Protein AF-A0A157ZYX8-F1 (afdb_monomer_lite)

Foldseek 3Di:
DDDDQDPVNVVVVVVVVCVVVVVVVVVVVVVVVVPPPPPPLPPPQDFDPVLLVVLLVVQLVVLVVPVVDPDDPVVSSVVSNVLRVVLSVLLSCLVVLCVVQDPVLVVLLVVLLVLLVVLVVVLVVVVVVCVVVVVVVVVCVVVVVPPPDPSVVVSVVVVVVNVVSNVVSNVSSVVSNVVSVPPPDDPVQSSRSLLVSLQVLCVSCVVSVNNVLLALDCPTSSQSSSCSSCVSSVNNPDRSSVSSVVLCVDPPRPNVVVVVVVVD

Secondary structure (DSSP, 8-state):
------HHHHHHHHHHHHHHHHHHHHHHHHHHHTS--SS---TT----HHHHHHHHHHHHHHHHHHS-S---HHHHHHHHHHHHHHHHHHHHHHHHHHHHS-THHHHHHHHHHHHHHHHHHHHHHHHHHHHHHHHHHHHHHHHHS---SHHHHHHHHHHHHHHHHHHHHHHHHHHHHHHHHTSPP--TTTTSHHHHHHHHHHHHHHHTT-GGG-SS-TTSHHHHHHHHHHHHHT--SS-HHHHHHHHHHSTT-HHHHHHHHHH-

Radius of gyration: 31.59 Å; chains: 1; bounding box: 69×46×91 Å

Sequence (264 aa):
MANQISMEEFNESVAKAIEEKGRERVSLALRAINLPTKGRYRDDLEFSATTKRELERRYIEVRKERSGHDLPDCVFQEDAEVFVSTLQQYAQSMDKIAAIVPDKQKRRVELLMSISKQTIRLAETLEQLDGDALGWLMAILDQSGELKNDPQKAVTYAREGRRELMTLLPRASNAAVEAANTLPPHDFQLSDPKFTVALSVERLFYDNVMLDLFVPSKSGFAYKCLTEVFALAKYDDGDPSYWIKKVREHETSLTAWIDEQRRR

Organism: NCBI:txid1777141

pLDDT: mean 74.68, std 17.13, range [33.38, 96.94]

Structure (mmCIF, N/CA/C/O backbone):
data_AF-A0A157ZYX8-F1
#
_entry.id   AF-A0A157ZYX8-F1
#
loop_
_atom_site.group_PDB
_atom_site.id
_atom_site.type_symbol
_atom_site.label_atom_id
_atom_site.label_alt_id
_atom_site.label_comp_id
_atom_site.label_asym_id
_atom_site.label_entity_id
_atom_site.label_seq_id
_atom_site.pdbx_PDB_ins_code
_atom_site.Cartn_x
_atom_site.Cartn_y
_atom_site.Cartn_z
_atom_site.occupancy
_atom_site.B_iso_or_equiv
_atom_site.auth_seq_id
_atom_site.auth_comp_id
_atom_site.auth_asym_id
_atom_site.auth_atom_id
_atom_site.pdbx_PDB_model_num
ATOM 1 N N . MET A 1 1 ? -4.512 -10.637 -65.751 1.00 42.22 1 MET A N 1
ATOM 2 C CA . MET A 1 1 ? -5.305 -9.452 -65.363 1.00 42.22 1 MET A CA 1
ATOM 3 C C . MET A 1 1 ? -5.143 -9.301 -63.864 1.00 42.22 1 MET A C 1
ATOM 5 O O . MET A 1 1 ? -5.557 -10.199 -63.146 1.00 42.22 1 MET A O 1
ATOM 9 N N . ALA A 1 2 ? -4.407 -8.288 -63.408 1.00 41.81 2 ALA A N 1
ATOM 10 C CA . ALA A 1 2 ? -4.147 -8.081 -61.986 1.00 41.81 2 ALA A CA 1
ATOM 11 C C . ALA A 1 2 ? -5.300 -7.265 -61.385 1.00 41.81 2 ALA A C 1
ATOM 13 O O . ALA A 1 2 ? -5.584 -6.176 -61.880 1.00 41.81 2 ALA A O 1
ATOM 14 N N . ASN A 1 3 ? -5.967 -7.807 -60.362 1.00 45.31 3 ASN A N 1
ATOM 15 C CA . ASN A 1 3 ? -6.990 -7.091 -59.601 1.00 45.31 3 ASN A CA 1
ATOM 16 C C . ASN A 1 3 ? -6.336 -5.892 -58.902 1.00 45.31 3 ASN A C 1
ATOM 18 O O . ASN A 1 3 ? -5.549 -6.068 -57.973 1.00 45.31 3 ASN A O 1
ATOM 22 N N . GLN A 1 4 ? -6.642 -4.683 -59.370 1.00 46.75 4 GLN A N 1
ATOM 23 C CA . GLN A 1 4 ? -6.356 -3.455 -58.638 1.00 46.75 4 GLN A CA 1
ATOM 24 C C . GLN A 1 4 ? -7.365 -3.362 -57.495 1.00 46.75 4 GLN A C 1
ATOM 26 O O . GLN A 1 4 ? -8.521 -3.019 -57.719 1.00 46.75 4 GLN A O 1
ATOM 31 N N . ILE A 1 5 ? -6.927 -3.722 -56.289 1.00 47.41 5 ILE A N 1
ATOM 32 C CA . ILE A 1 5 ? -7.674 -3.456 -55.056 1.00 47.41 5 ILE A CA 1
ATOM 33 C C . ILE A 1 5 ? -7.774 -1.936 -54.926 1.00 47.41 5 ILE A C 1
ATOM 35 O O . ILE A 1 5 ? -6.759 -1.238 -55.043 1.00 47.41 5 ILE A O 1
ATOM 39 N N . SER A 1 6 ? -8.988 -1.417 -54.754 1.00 68.62 6 SER A N 1
ATOM 40 C CA . SER A 1 6 ? -9.183 0.026 -54.634 1.00 68.62 6 SER A CA 1
ATOM 41 C C . SER A 1 6 ? -8.567 0.531 -53.321 1.00 68.62 6 SER A C 1
ATOM 43 O O . SER A 1 6 ? -8.446 -0.201 -52.338 1.00 68.62 6 SER A O 1
ATOM 45 N N . MET A 1 7 ? -8.158 1.801 -53.282 1.00 42.22 7 MET A N 1
ATOM 46 C CA . MET A 1 7 ? -7.573 2.391 -52.071 1.00 42.22 7 MET A CA 1
ATOM 47 C C . MET A 1 7 ? -8.551 2.347 -50.880 1.00 42.22 7 MET A C 1
ATOM 49 O O . MET A 1 7 ? -8.122 2.266 -49.731 1.00 42.22 7 MET A O 1
ATOM 53 N N . GLU A 1 8 ? -9.859 2.368 -51.153 1.00 53.19 8 GLU A N 1
ATOM 54 C CA . GLU A 1 8 ? -10.914 2.209 -50.147 1.00 53.19 8 GLU A CA 1
ATOM 55 C C . GLU A 1 8 ? -10.944 0.788 -49.578 1.00 53.19 8 GLU A C 1
ATOM 57 O O . GLU A 1 8 ? -10.918 0.633 -48.360 1.00 53.19 8 GLU A O 1
ATOM 62 N N . GLU A 1 9 ? -10.876 -0.242 -50.426 1.00 55.78 9 GLU A N 1
ATOM 63 C CA . GLU A 1 9 ? -10.823 -1.644 -49.986 1.00 55.78 9 GLU A CA 1
ATOM 64 C C . GLU A 1 9 ? -9.551 -1.946 -49.174 1.00 55.78 9 GLU A C 1
ATOM 66 O O . GLU A 1 9 ? -9.586 -2.692 -48.191 1.00 55.78 9 GLU A O 1
ATOM 71 N N . PHE A 1 10 ? -8.420 -1.329 -49.536 1.00 47.75 10 PHE A N 1
ATOM 72 C CA . PHE A 1 10 ? -7.179 -1.438 -48.766 1.00 47.75 10 PHE A CA 1
ATOM 73 C C . PHE A 1 10 ? -7.306 -0.777 -47.387 1.00 47.75 10 PHE A C 1
ATOM 75 O O . PHE A 1 10 ? -6.948 -1.383 -46.376 1.00 47.75 10 PHE A O 1
ATOM 82 N N . ASN A 1 11 ? -7.854 0.438 -47.322 1.00 42.12 11 ASN A N 1
ATOM 83 C CA . ASN A 1 11 ? -8.029 1.165 -46.064 1.00 42.12 11 ASN A CA 1
ATOM 84 C C . ASN A 1 11 ? -9.026 0.471 -45.129 1.00 42.12 11 ASN A C 1
ATOM 86 O O . ASN A 1 11 ? -8.787 0.402 -43.923 1.00 42.12 11 ASN A O 1
ATOM 90 N N . GLU A 1 12 ? -10.101 -0.097 -45.673 1.00 57.06 12 GLU A N 1
ATOM 91 C CA . GLU A 1 12 ? -11.090 -0.850 -44.903 1.00 57.06 12 GLU A CA 1
ATOM 92 C C . GLU A 1 12 ? -10.496 -2.167 -44.373 1.00 57.06 12 GLU A C 1
ATOM 94 O O . GLU A 1 12 ? -10.672 -2.511 -43.202 1.00 57.06 12 GLU A O 1
ATOM 99 N N . SER A 1 13 ? -9.676 -2.853 -45.179 1.00 49.88 13 SER A N 1
ATOM 100 C CA . SER A 1 13 ? -8.918 -4.030 -44.738 1.00 49.88 13 SER A CA 1
ATOM 101 C C . SER A 1 13 ? -7.888 -3.698 -43.650 1.00 49.88 13 SER A C 1
ATOM 103 O O . SER A 1 13 ? -7.696 -4.495 -42.729 1.00 49.88 13 SER A O 1
ATOM 105 N N . VAL A 1 14 ? -7.220 -2.542 -43.729 1.00 40.75 14 VAL A N 1
ATOM 106 C CA . VAL A 1 14 ? -6.253 -2.086 -42.717 1.00 40.75 14 VAL A CA 1
ATOM 107 C C . VAL A 1 14 ? -6.966 -1.694 -41.424 1.00 40.75 14 VAL A C 1
ATOM 109 O O . VAL A 1 14 ? -6.528 -2.105 -40.350 1.00 40.75 14 VAL A O 1
ATOM 112 N N . ALA A 1 15 ? -8.087 -0.973 -41.502 1.00 45.72 15 ALA A N 1
ATOM 113 C CA . ALA A 1 15 ? -8.892 -0.609 -40.338 1.00 45.72 15 ALA A CA 1
ATOM 114 C C . ALA A 1 15 ? -9.405 -1.854 -39.598 1.00 45.72 15 ALA A C 1
ATOM 116 O O . ALA A 1 15 ? -9.267 -1.951 -38.378 1.00 45.72 15 ALA A O 1
ATOM 117 N N . LYS A 1 16 ? -9.891 -2.854 -40.341 1.00 61.50 16 LYS A N 1
ATOM 118 C CA . LYS A 1 16 ? -10.368 -4.124 -39.783 1.00 61.50 16 LYS A CA 1
ATOM 119 C C . LYS A 1 16 ? -9.240 -4.941 -39.145 1.00 61.50 16 LYS A C 1
ATOM 121 O O . LYS A 1 16 ? -9.417 -5.469 -38.052 1.00 61.50 16 LYS A O 1
ATOM 126 N N . ALA A 1 17 ? -8.054 -4.967 -39.760 1.00 47.53 17 ALA A N 1
ATOM 127 C CA . ALA A 1 17 ? -6.872 -5.618 -39.192 1.00 47.53 17 ALA A CA 1
ATOM 128 C C . ALA A 1 17 ? -6.338 -4.901 -37.935 1.00 47.53 17 ALA A C 1
ATOM 130 O O . ALA A 1 17 ? -5.837 -5.552 -37.016 1.00 47.53 17 ALA A O 1
ATOM 131 N N . ILE A 1 18 ? -6.444 -3.569 -37.873 1.00 43.06 18 ILE A N 1
ATOM 132 C CA . ILE A 1 18 ? -6.113 -2.773 -36.682 1.00 43.06 18 ILE A CA 1
ATOM 133 C C . ILE A 1 18 ? -7.117 -3.054 -35.563 1.00 43.06 18 ILE A C 1
ATOM 135 O O . ILE A 1 18 ? -6.709 -3.221 -34.414 1.00 43.06 18 ILE A O 1
ATOM 139 N N . GLU A 1 19 ? -8.406 -3.159 -35.882 1.00 58.56 19 GLU A N 1
ATOM 140 C CA . GLU A 1 19 ? -9.451 -3.458 -34.905 1.00 58.56 19 GLU A CA 1
ATOM 141 C C . GLU A 1 19 ? -9.350 -4.897 -34.378 1.00 58.56 19 GLU A C 1
ATOM 143 O O . GLU A 1 19 ? -9.418 -5.110 -33.168 1.00 58.56 19 GLU A O 1
ATOM 148 N N . GLU A 1 20 ? -9.095 -5.883 -35.243 1.00 66.44 20 GLU A N 1
ATOM 149 C CA . GLU A 1 20 ? -8.851 -7.273 -34.839 1.00 66.44 20 GLU A CA 1
ATOM 150 C C . GLU A 1 20 ? -7.593 -7.400 -33.983 1.00 66.44 20 GLU A C 1
ATOM 152 O O . GLU A 1 20 ? -7.664 -7.977 -32.898 1.00 66.44 20 GLU A O 1
ATOM 157 N N . LYS A 1 21 ? -6.469 -6.788 -34.380 1.00 63.69 21 LYS A N 1
ATOM 158 C CA . LYS A 1 21 ? -5.256 -6.767 -33.543 1.00 63.69 21 LYS A CA 1
ATOM 159 C C . LYS A 1 21 ? -5.453 -5.981 -32.250 1.00 63.69 21 LYS A C 1
ATOM 161 O O . LYS A 1 21 ? -4.842 -6.316 -31.237 1.00 63.69 21 LYS A O 1
ATOM 166 N N . GLY A 1 22 ? -6.291 -4.947 -32.263 1.00 50.75 22 GLY A N 1
ATOM 167 C CA . GLY A 1 22 ? -6.690 -4.189 -31.081 1.00 50.75 22 GLY A CA 1
ATOM 168 C C . GLY A 1 22 ? -7.481 -5.056 -30.104 1.00 50.75 22 GLY A C 1
ATOM 169 O O . GLY A 1 22 ? -7.114 -5.153 -28.934 1.00 50.75 22 GLY A O 1
ATOM 170 N N . ARG A 1 23 ? -8.502 -5.769 -30.589 1.00 53.72 23 ARG A N 1
ATOM 171 C CA . ARG A 1 23 ? -9.297 -6.725 -29.801 1.00 53.72 23 ARG A CA 1
ATOM 172 C C . ARG A 1 23 ? -8.457 -7.903 -29.314 1.00 53.72 23 ARG A C 1
ATOM 174 O O . ARG A 1 23 ? -8.618 -8.327 -28.174 1.00 53.72 23 ARG A O 1
ATOM 181 N N . GLU A 1 24 ? -7.529 -8.397 -30.126 1.00 59.50 24 GLU A N 1
ATOM 182 C CA . GLU A 1 24 ? -6.608 -9.472 -29.756 1.00 59.50 24 GLU A CA 1
ATOM 183 C C . GLU A 1 24 ? -5.614 -9.016 -28.676 1.00 59.50 24 GLU A C 1
ATOM 185 O O . GLU A 1 24 ? -5.383 -9.739 -27.710 1.00 59.50 24 GLU A O 1
ATOM 190 N N . ARG A 1 25 ? -5.107 -7.777 -28.756 1.00 48.88 25 ARG A N 1
ATOM 191 C CA . ARG A 1 25 ? -4.279 -7.157 -27.706 1.00 48.88 25 ARG A CA 1
ATOM 192 C C . ARG A 1 25 ? -5.052 -6.903 -26.415 1.00 48.88 25 ARG A C 1
ATOM 194 O O . ARG A 1 25 ? -4.505 -7.155 -25.347 1.00 48.88 25 ARG A O 1
ATOM 201 N N . VAL A 1 26 ? -6.305 -6.455 -26.494 1.00 38.75 26 VAL A N 1
ATOM 202 C CA . VAL A 1 26 ? -7.181 -6.283 -25.321 1.00 38.75 26 VAL A CA 1
ATOM 203 C C . VAL A 1 26 ? -7.522 -7.641 -24.704 1.00 38.75 26 VAL A C 1
ATOM 205 O O . VAL A 1 26 ? -7.441 -7.792 -23.493 1.00 38.75 26 VAL A O 1
ATOM 208 N N . SER A 1 27 ? -7.800 -8.662 -25.515 1.00 38.16 27 SER A N 1
ATOM 209 C CA . SER A 1 27 ? -8.005 -10.046 -25.069 1.00 38.16 27 SER A CA 1
ATOM 210 C C . SER A 1 27 ? -6.749 -10.635 -24.419 1.00 38.16 27 SER A C 1
ATOM 212 O O . SER A 1 27 ? -6.840 -11.257 -23.364 1.00 38.16 27 SER A O 1
ATOM 214 N N . LEU A 1 28 ? -5.560 -10.393 -24.981 1.00 44.78 28 LEU A N 1
ATOM 215 C CA . LEU A 1 28 ? -4.275 -10.778 -24.387 1.00 44.78 28 LEU A CA 1
ATOM 216 C C . LEU A 1 28 ? -3.983 -10.015 -23.092 1.00 44.78 28 LEU A C 1
ATOM 218 O O . LEU A 1 28 ? -3.473 -10.618 -22.154 1.00 44.78 28 LEU A O 1
ATOM 222 N N . ALA A 1 29 ? -4.334 -8.730 -23.006 1.00 39.41 29 ALA A N 1
ATOM 223 C CA . ALA A 1 29 ? -4.214 -7.938 -21.785 1.00 39.41 29 ALA A CA 1
ATOM 224 C C . ALA A 1 29 ? -5.184 -8.432 -20.699 1.00 39.41 29 ALA A C 1
ATOM 226 O O . ALA A 1 29 ? -4.771 -8.633 -19.562 1.00 39.41 29 ALA A O 1
ATOM 227 N N . LEU A 1 30 ? -6.435 -8.734 -21.054 1.00 34.00 30 LEU A N 1
ATOM 228 C CA . LEU A 1 30 ? -7.432 -9.325 -20.155 1.00 34.00 30 LEU A CA 1
ATOM 229 C C . LEU A 1 30 ? -7.049 -10.749 -19.727 1.00 34.00 30 LEU A C 1
ATOM 231 O O . LEU A 1 30 ? -7.242 -11.119 -18.573 1.00 34.00 30 LEU A O 1
ATOM 235 N N . ARG A 1 31 ? -6.437 -11.542 -20.615 1.00 40.62 31 ARG A N 1
ATOM 236 C CA . ARG A 1 31 ? -5.850 -12.845 -20.267 1.00 40.62 31 ARG A CA 1
ATOM 237 C C . ARG A 1 31 ? -4.598 -12.706 -19.412 1.00 40.62 31 ARG A C 1
ATOM 239 O O . ARG A 1 31 ? -4.389 -13.568 -18.577 1.00 40.62 31 ARG A O 1
ATOM 246 N N . ALA A 1 32 ? -3.797 -11.653 -19.577 1.00 43.31 32 ALA A N 1
ATOM 247 C CA . ALA A 1 32 ? -2.645 -11.368 -18.725 1.00 43.31 32 ALA A CA 1
ATOM 248 C C . ALA A 1 32 ? -3.055 -10.883 -17.325 1.00 43.31 32 ALA A C 1
ATOM 250 O O . ALA A 1 32 ? -2.372 -11.203 -16.357 1.00 43.31 32 ALA A O 1
ATOM 251 N N . ILE A 1 33 ? -4.189 -10.182 -17.217 1.00 41.78 33 ILE A N 1
ATOM 252 C CA . ILE A 1 33 ? -4.861 -9.858 -15.949 1.00 41.78 33 ILE A CA 1
ATOM 253 C C . ILE A 1 33 ? -5.418 -11.136 -15.290 1.00 41.78 33 ILE A C 1
ATOM 255 O O . ILE A 1 33 ? -5.353 -11.269 -14.074 1.00 41.78 33 ILE A O 1
ATOM 259 N N . ASN A 1 34 ? -5.883 -12.104 -16.089 1.00 35.41 34 ASN A N 1
ATOM 260 C CA . ASN A 1 34 ? -6.385 -13.412 -15.640 1.00 35.41 34 ASN A CA 1
ATOM 261 C C . ASN A 1 34 ? -5.344 -14.549 -15.678 1.00 35.41 34 ASN A C 1
ATOM 263 O O . ASN A 1 34 ? -5.713 -15.723 -15.587 1.00 35.41 34 ASN A O 1
ATOM 267 N N . LEU A 1 35 ? -4.048 -14.252 -15.831 1.00 34.06 35 LEU A N 1
ATOM 268 C CA . LEU A 1 35 ? -3.026 -15.289 -15.711 1.00 34.06 35 LEU A CA 1
ATOM 269 C C . LEU A 1 35 ? -3.010 -15.740 -14.246 1.00 34.06 35 LEU A C 1
ATOM 271 O O . LEU A 1 35 ? -2.906 -14.883 -13.368 1.00 34.06 35 LEU A O 1
ATOM 275 N N . PRO A 1 36 ? -3.049 -17.053 -13.955 1.00 33.38 36 PRO A N 1
ATOM 276 C CA . PRO A 1 36 ? -2.744 -17.542 -12.624 1.00 33.38 36 PRO A CA 1
ATOM 277 C C . PRO A 1 36 ? -1.274 -17.208 -12.370 1.00 33.38 36 PRO A C 1
ATOM 279 O O . PRO A 1 36 ? -0.355 -17.910 -12.803 1.00 33.38 36 PRO A O 1
ATOM 282 N N . THR A 1 37 ? -1.036 -16.066 -11.735 1.00 39.38 37 THR A N 1
ATOM 283 C CA . THR A 1 37 ? 0.270 -15.718 -11.209 1.00 39.38 37 THR A CA 1
ATOM 284 C C . THR A 1 37 ? 0.647 -16.842 -10.252 1.00 39.38 37 THR A C 1
ATOM 286 O O . THR A 1 37 ? -0.125 -17.270 -9.399 1.00 39.38 37 THR A O 1
ATOM 289 N N . LYS A 1 38 ? 1.856 -17.379 -10.411 1.00 34.53 38 LYS A N 1
ATOM 290 C CA . LYS A 1 38 ? 2.469 -18.328 -9.472 1.00 34.53 38 LYS A CA 1
ATOM 291 C C . LYS A 1 38 ? 2.819 -17.649 -8.130 1.00 34.53 38 LYS A C 1
ATOM 293 O O . LYS A 1 38 ? 3.890 -17.879 -7.582 1.00 34.53 38 LYS A O 1
ATOM 298 N N . GLY A 1 39 ? 1.937 -16.801 -7.614 1.00 39.09 39 GLY A N 1
ATOM 299 C CA . GLY A 1 39 ? 1.886 -16.345 -6.234 1.00 39.09 39 GLY A CA 1
ATOM 300 C C . GLY A 1 39 ? 0.549 -16.821 -5.692 1.00 39.09 39 GLY A C 1
ATOM 301 O O . GLY A 1 39 ? -0.480 -16.593 -6.315 1.00 39.09 39 GLY A O 1
ATOM 302 N N . ARG A 1 40 ? 0.562 -17.578 -4.596 1.00 42.75 40 ARG A N 1
ATOM 303 C CA . ARG A 1 40 ? -0.661 -18.079 -3.963 1.00 42.75 40 ARG A CA 1
ATOM 304 C C . ARG A 1 40 ? -1.531 -16.879 -3.585 1.00 42.75 40 ARG A C 1
ATOM 306 O O . ARG A 1 40 ? -1.258 -16.276 -2.555 1.00 42.75 40 ARG A O 1
ATOM 313 N N . TYR A 1 41 ? -2.547 -16.548 -4.379 1.00 50.69 41 TYR A N 1
ATOM 314 C CA . TYR A 1 41 ? -3.650 -15.735 -3.884 1.00 50.69 41 TYR A CA 1
ATOM 315 C C . TYR A 1 41 ? -4.225 -16.482 -2.687 1.00 50.69 41 TYR A C 1
ATOM 317 O O . TYR A 1 41 ? -4.648 -17.632 -2.813 1.00 50.69 41 TYR A O 1
ATOM 325 N N . ARG A 1 42 ? -4.116 -15.875 -1.509 1.00 57.72 42 ARG A N 1
ATOM 326 C CA . ARG A 1 42 ? -4.652 -16.438 -0.277 1.00 57.72 42 ARG A CA 1
ATOM 327 C C . ARG A 1 42 ? -5.961 -15.740 0.014 1.00 57.72 42 ARG A C 1
ATOM 329 O O . ARG A 1 42 ? -6.020 -14.817 0.823 1.00 57.72 42 ARG A O 1
ATOM 336 N N . ASP A 1 43 ? -6.997 -16.177 -0.691 1.00 57.75 43 ASP A N 1
ATOM 337 C CA . ASP A 1 43 ? -8.373 -15.752 -0.421 1.00 57.75 43 ASP A CA 1
ATOM 338 C C . ASP A 1 43 ? -8.874 -16.277 0.952 1.00 57.75 43 ASP A C 1
ATOM 340 O O . ASP A 1 43 ? -10.011 -16.034 1.336 1.00 57.75 43 ASP A O 1
ATOM 344 N N . ASP A 1 44 ? -8.007 -16.963 1.707 1.00 67.19 44 ASP A N 1
ATOM 345 C CA . ASP A 1 44 ? -8.219 -17.585 3.013 1.00 67.19 44 ASP A CA 1
ATOM 346 C C . ASP A 1 44 ? -7.338 -16.995 4.139 1.00 67.19 44 ASP A C 1
ATOM 348 O O . ASP A 1 44 ? -7.157 -17.626 5.182 1.00 67.19 44 ASP A O 1
ATOM 352 N N . LEU A 1 45 ? -6.751 -15.799 3.966 1.00 82.44 45 LEU A N 1
ATOM 353 C CA . LEU A 1 45 ? -6.024 -15.155 5.070 1.00 82.44 45 LEU A CA 1
ATOM 354 C C . LEU A 1 45 ? -6.990 -14.696 6.160 1.00 82.44 45 LEU A C 1
ATOM 356 O O . LEU A 1 45 ? -7.738 -13.736 5.974 1.00 82.44 45 LEU A O 1
ATOM 360 N N . GLU A 1 46 ? -6.879 -15.330 7.322 1.00 90.56 46 GLU A N 1
ATOM 361 C CA . GLU A 1 46 ? -7.606 -14.966 8.530 1.00 90.56 46 GLU A CA 1
ATOM 362 C C . GLU A 1 46 ? -6.641 -14.681 9.681 1.00 90.56 46 GLU A C 1
ATOM 364 O O . GLU A 1 46 ? -5.619 -15.349 9.867 1.00 90.56 46 GLU A O 1
ATOM 369 N N . PHE A 1 47 ? -6.990 -13.689 10.500 1.00 92.12 47 PHE A N 1
ATOM 370 C CA . PHE A 1 47 ? -6.322 -13.500 11.782 1.00 92.12 47 PHE A CA 1
ATOM 371 C C . PHE A 1 47 ? -6.559 -14.711 12.679 1.00 92.12 47 PHE A C 1
ATOM 373 O O . PHE A 1 47 ? -7.648 -15.285 12.704 1.00 92.12 47 PHE A O 1
ATOM 380 N N . SER A 1 48 ? -5.562 -15.037 13.503 1.00 93.81 48 SER A N 1
ATOM 381 C CA . SER A 1 48 ? -5.767 -15.994 14.587 1.00 93.81 48 SER A CA 1
ATOM 382 C C . SER A 1 48 ? -6.929 -15.544 15.483 1.00 93.81 48 SER A C 1
ATOM 384 O O . SER A 1 48 ? -7.142 -14.344 15.676 1.00 93.81 48 SER A O 1
ATOM 386 N N . ALA A 1 49 ? -7.651 -16.491 16.088 1.00 93.62 49 ALA A N 1
ATOM 387 C CA . ALA A 1 49 ? -8.747 -16.169 17.006 1.00 93.62 49 ALA A CA 1
ATOM 388 C C . ALA A 1 49 ? -8.301 -15.236 18.149 1.00 93.62 49 ALA A C 1
ATOM 390 O O . ALA A 1 49 ? -9.059 -14.368 18.577 1.00 93.62 49 ALA A O 1
ATOM 391 N N . THR A 1 50 ? -7.059 -15.383 18.617 1.00 96.06 50 THR A N 1
ATOM 392 C CA . THR A 1 50 ? -6.463 -14.520 19.643 1.00 96.06 50 THR A CA 1
ATOM 393 C C . THR A 1 50 ? -6.257 -13.097 19.130 1.00 96.06 50 THR A C 1
ATOM 395 O O . THR A 1 50 ? -6.702 -12.154 19.779 1.00 96.06 50 THR A O 1
ATOM 398 N N . THR A 1 51 ? -5.637 -12.937 17.956 1.00 95.69 51 THR A N 1
ATOM 399 C CA . THR A 1 51 ? -5.426 -11.628 17.319 1.00 95.69 51 THR A CA 1
ATOM 400 C C . THR A 1 51 ? -6.758 -10.936 17.042 1.00 95.69 51 THR A C 1
ATOM 402 O O . THR A 1 51 ? -6.921 -9.768 17.386 1.00 95.69 51 THR A O 1
ATOM 405 N N . LYS A 1 52 ? -7.728 -11.666 16.475 1.00 95.19 52 LYS A N 1
ATOM 406 C CA . LYS A 1 52 ? -9.069 -11.155 16.169 1.00 95.19 52 LYS A CA 1
ATOM 407 C C . LYS A 1 52 ? -9.744 -10.598 17.426 1.00 95.19 52 LYS A C 1
ATOM 409 O O . LYS A 1 52 ? -10.085 -9.420 17.450 1.00 95.19 52 LYS A O 1
ATOM 414 N N . ARG A 1 53 ? -9.813 -11.391 18.503 1.00 96.00 53 ARG A N 1
ATOM 415 C CA . ARG A 1 53 ? -10.383 -10.953 19.791 1.00 96.00 53 ARG A CA 1
ATOM 416 C C . ARG A 1 53 ? -9.642 -9.767 20.401 1.00 96.00 53 ARG A C 1
ATOM 418 O O . ARG A 1 53 ? -10.268 -8.908 21.011 1.00 96.00 53 ARG A O 1
ATOM 425 N N . GLU A 1 54 ? -8.313 -9.717 20.288 1.00 96.75 54 GLU A N 1
ATOM 426 C CA . GLU A 1 54 ? -7.539 -8.590 20.818 1.00 96.75 54 GLU A CA 1
ATOM 427 C C . GLU A 1 54 ? -7.866 -7.287 20.073 1.00 96.75 54 GLU A C 1
ATOM 429 O O . GLU A 1 54 ? -8.067 -6.254 20.715 1.00 96.75 54 GLU A O 1
ATOM 434 N N . LEU A 1 55 ? -7.922 -7.335 18.738 1.00 96.69 55 LEU A N 1
ATOM 435 C CA . LEU A 1 55 ? -8.247 -6.180 17.902 1.00 96.69 55 LEU A CA 1
ATOM 436 C C . LEU A 1 55 ? -9.688 -5.711 18.127 1.00 96.69 55 LEU A C 1
ATOM 438 O O . LEU A 1 55 ? -9.894 -4.516 18.325 1.00 96.69 55 LEU A O 1
ATOM 442 N N . GLU A 1 56 ? -10.651 -6.636 18.177 1.00 96.50 56 GLU A N 1
ATOM 443 C CA . GLU A 1 56 ? -12.057 -6.334 18.481 1.00 96.50 56 GLU A CA 1
ATOM 444 C C . GLU A 1 56 ? -12.197 -5.677 19.855 1.00 96.50 56 GLU A C 1
ATOM 446 O O . GLU A 1 56 ? -12.787 -4.607 19.973 1.00 96.50 56 GLU A O 1
ATOM 451 N N . ARG A 1 57 ? -11.577 -6.253 20.895 1.00 96.31 57 ARG A N 1
ATOM 452 C CA . ARG A 1 57 ? -11.615 -5.688 22.251 1.00 96.31 57 ARG A CA 1
ATOM 453 C C . ARG A 1 57 ? -11.083 -4.254 22.282 1.00 96.31 57 ARG A C 1
ATOM 455 O O . ARG A 1 57 ? -11.738 -3.380 22.840 1.00 96.31 57 ARG A O 1
ATOM 462 N N . ARG A 1 58 ? -9.916 -4.002 21.676 1.00 95.06 58 ARG A N 1
ATOM 463 C CA . ARG A 1 58 ? -9.318 -2.655 21.628 1.00 95.06 58 ARG A CA 1
ATOM 464 C C . ARG A 1 58 ? -10.191 -1.672 20.849 1.00 95.06 58 ARG A C 1
ATOM 466 O O . ARG A 1 58 ? -10.323 -0.527 21.267 1.00 95.06 58 ARG A O 1
ATOM 473 N N . TYR A 1 59 ? -10.782 -2.113 19.739 1.00 94.94 59 TYR A N 1
ATOM 474 C CA . TYR A 1 59 ? -11.712 -1.301 18.960 1.00 94.94 59 TYR A CA 1
ATOM 475 C C . TYR A 1 59 ? -12.924 -0.888 19.805 1.00 94.94 59 TYR A C 1
ATOM 477 O O . TYR A 1 59 ? -13.236 0.297 19.891 1.00 94.94 59 TYR A O 1
ATOM 485 N N . ILE A 1 60 ? -13.560 -1.848 20.486 1.00 93.94 60 ILE A N 1
ATOM 486 C CA . ILE A 1 60 ? -14.727 -1.607 21.345 1.00 93.94 60 ILE A CA 1
ATOM 487 C C . ILE A 1 60 ? -14.379 -0.642 22.479 1.00 93.94 60 ILE A C 1
ATOM 489 O O . ILE A 1 60 ? -15.128 0.303 22.715 1.00 93.94 60 ILE A O 1
ATOM 493 N N . GLU A 1 61 ? -13.246 -0.848 23.158 1.00 92.25 61 GLU A N 1
ATOM 494 C CA . GLU A 1 61 ? -12.766 0.035 24.232 1.00 92.25 61 GLU A CA 1
ATOM 495 C C . GLU A 1 61 ? -12.672 1.489 23.753 1.00 92.25 61 GLU A C 1
ATOM 497 O O . GLU A 1 61 ? -13.237 2.388 24.376 1.00 92.25 61 GLU A O 1
ATOM 502 N N . VAL A 1 62 ? -12.043 1.705 22.597 1.00 91.75 62 VAL A N 1
ATOM 503 C CA . VAL A 1 62 ? -11.886 3.037 22.003 1.00 91.75 62 VAL A CA 1
ATOM 504 C C . VAL A 1 62 ? -13.221 3.631 21.549 1.00 91.75 62 VAL A C 1
ATOM 506 O O . VAL A 1 62 ? -13.473 4.823 21.736 1.00 91.75 62 VAL A O 1
ATOM 509 N N . ARG A 1 63 ? -14.087 2.836 20.916 1.00 89.88 63 ARG A N 1
ATOM 510 C CA . ARG A 1 63 ? -15.354 3.324 20.356 1.00 89.88 63 ARG A CA 1
ATOM 511 C C . ARG A 1 63 ? -16.371 3.661 21.431 1.00 89.88 63 ARG A C 1
ATOM 513 O O . ARG A 1 63 ? -17.049 4.675 21.289 1.00 89.88 63 ARG A O 1
ATOM 520 N N . LYS A 1 64 ? -16.436 2.881 22.512 1.00 89.06 64 LYS A N 1
ATOM 521 C CA . LYS A 1 64 ? -17.285 3.173 23.676 1.00 89.06 64 LYS A CA 1
ATOM 522 C C . LYS A 1 64 ? -16.887 4.471 24.367 1.00 89.06 64 LYS A C 1
ATOM 524 O O . LYS A 1 64 ? -17.755 5.252 24.738 1.00 89.06 64 LYS A O 1
ATOM 529 N N . GLU A 1 65 ? -15.587 4.733 24.499 1.00 87.38 65 GLU A N 1
ATOM 530 C CA . GLU A 1 65 ? -15.093 5.997 25.060 1.00 87.38 65 GLU A CA 1
ATOM 531 C C . GLU A 1 65 ? -15.538 7.211 24.221 1.00 87.38 65 GLU A C 1
ATOM 533 O O . GLU A 1 65 ? -15.762 8.298 24.750 1.00 87.38 65 GLU A O 1
ATOM 538 N N . ARG A 1 66 ? -15.704 7.023 22.905 1.00 83.62 66 ARG A N 1
ATOM 539 C CA . ARG A 1 66 ? -15.931 8.103 21.933 1.00 83.62 66 ARG A CA 1
ATOM 540 C C . ARG A 1 66 ? -17.367 8.284 21.480 1.00 83.62 66 ARG A C 1
ATOM 542 O O . ARG A 1 66 ? -17.701 9.365 21.005 1.00 83.62 66 ARG A O 1
ATOM 549 N N . SER A 1 67 ? -18.204 7.253 21.563 1.00 79.62 67 SER A N 1
ATOM 550 C CA . SER A 1 67 ? -19.567 7.305 21.033 1.00 79.62 67 SER A CA 1
ATOM 551 C C . SER A 1 67 ? -20.415 8.366 21.726 1.00 79.62 67 SER A C 1
ATOM 553 O O . SER A 1 67 ? -21.381 8.823 21.126 1.00 79.62 67 SER A O 1
ATOM 555 N N . GLY A 1 68 ? -20.101 8.739 22.976 1.00 68.25 68 GLY A N 1
ATOM 556 C CA . GLY A 1 68 ? -20.878 9.700 23.777 1.00 68.25 68 GLY A CA 1
ATOM 557 C C . GLY A 1 68 ? -22.334 9.275 24.031 1.00 68.25 68 GLY A C 1
ATOM 558 O O . GLY A 1 68 ? -23.096 9.990 24.678 1.00 68.25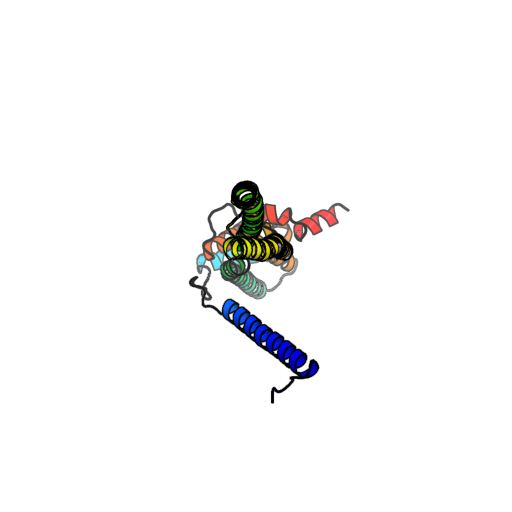 68 GLY A O 1
ATOM 559 N N . HIS A 1 69 ? -22.710 8.104 23.520 1.00 67.81 69 HIS A N 1
ATOM 560 C CA . HIS A 1 69 ? -24.035 7.520 23.501 1.00 67.81 69 HIS A CA 1
ATOM 561 C C . HIS A 1 69 ? -23.940 6.112 24.070 1.00 67.81 69 HIS A C 1
ATOM 563 O O . HIS A 1 69 ? -23.038 5.348 23.706 1.00 67.81 69 HIS A O 1
ATOM 569 N N . ASP A 1 70 ? -24.904 5.782 24.924 1.00 73.25 70 ASP A N 1
ATOM 570 C CA . ASP A 1 70 ? -25.058 4.466 25.532 1.00 73.25 70 ASP A CA 1
ATOM 571 C C . ASP A 1 70 ? -25.721 3.520 24.517 1.00 73.25 70 ASP A C 1
ATOM 573 O O . ASP A 1 70 ? -26.927 3.270 24.537 1.00 73.25 70 ASP A O 1
ATOM 577 N N . LEU A 1 71 ? -24.940 3.108 23.516 1.00 78.25 71 LEU A N 1
ATOM 578 C CA . LEU A 1 71 ? -25.363 2.106 22.542 1.00 78.25 71 LEU A CA 1
ATOM 579 C C . LEU A 1 71 ? -25.250 0.707 23.172 1.00 78.25 71 LEU A C 1
ATOM 581 O O . LEU A 1 71 ? -24.317 0.460 23.937 1.00 78.25 71 LEU A O 1
ATOM 585 N N . PRO A 1 72 ? -26.150 -0.233 22.834 1.00 82.06 72 PRO A N 1
ATOM 586 C CA . PRO A 1 72 ? -26.046 -1.607 23.308 1.00 82.06 72 PRO A CA 1
ATOM 587 C C . PRO A 1 72 ? -24.713 -2.258 22.918 1.00 82.06 72 PRO A C 1
ATOM 589 O O . PRO A 1 72 ? -24.218 -2.064 21.807 1.00 82.06 72 PRO A O 1
ATOM 592 N N . ASP A 1 73 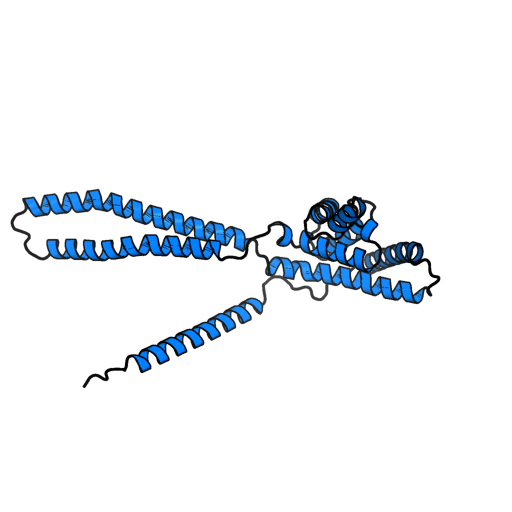? -24.178 -3.111 23.795 1.00 82.69 73 ASP A N 1
ATOM 593 C CA . ASP A 1 73 ? -22.904 -3.817 23.583 1.00 82.69 73 ASP A CA 1
ATOM 594 C C . ASP A 1 73 ? -22.842 -4.609 22.269 1.00 82.69 73 ASP A C 1
ATOM 596 O O . ASP A 1 73 ? -21.777 -4.697 21.657 1.00 82.69 73 ASP A O 1
ATOM 600 N N . CYS A 1 74 ? -23.974 -5.144 21.802 1.00 82.38 74 CYS A N 1
ATOM 601 C CA . CYS A 1 74 ? -24.042 -5.872 20.536 1.00 82.38 74 CYS A CA 1
ATOM 602 C C . CYS A 1 74 ? -23.695 -4.999 19.323 1.00 82.38 74 CYS A C 1
ATOM 604 O O . CYS A 1 74 ? -23.050 -5.491 18.405 1.00 82.38 74 CYS A O 1
ATOM 606 N N . VAL A 1 75 ? -24.038 -3.706 19.342 1.00 84.62 75 VAL A N 1
ATOM 607 C CA . VAL A 1 75 ? -23.731 -2.784 18.238 1.00 84.62 75 VAL A CA 1
ATOM 608 C C . VAL A 1 75 ? -22.222 -2.596 18.115 1.00 84.62 75 VAL A C 1
ATOM 610 O O . VAL A 1 75 ? -21.675 -2.668 17.021 1.00 84.62 75 VAL A O 1
ATOM 613 N N . PHE A 1 76 ? -21.526 -2.411 19.241 1.00 86.25 76 PHE A N 1
ATOM 614 C CA . PHE A 1 76 ? -20.068 -2.287 19.236 1.00 86.25 76 PHE A CA 1
ATOM 615 C C . PHE A 1 76 ? -19.374 -3.581 18.821 1.00 86.25 76 PHE A C 1
ATOM 617 O O . PHE A 1 76 ? -18.329 -3.523 18.181 1.00 86.25 76 PHE A O 1
ATOM 624 N N . GLN A 1 77 ? -19.940 -4.732 19.184 1.00 89.31 77 GLN A N 1
ATOM 625 C CA . GLN A 1 77 ? -19.407 -6.031 18.790 1.00 89.31 77 GLN A CA 1
ATOM 626 C C . GLN A 1 77 ? -19.517 -6.245 17.274 1.00 89.31 77 GLN A C 1
ATOM 628 O O . GLN A 1 77 ? -18.528 -6.611 16.645 1.00 89.31 77 GLN A O 1
ATOM 633 N N . GLU A 1 78 ? -20.677 -5.955 16.679 1.00 86.69 78 GLU A N 1
ATOM 634 C CA . GLU A 1 78 ? -20.876 -6.027 15.225 1.00 86.69 78 GLU A CA 1
ATOM 635 C C . GLU A 1 78 ? -19.947 -5.053 14.477 1.00 86.69 78 GLU A C 1
ATOM 637 O O . GLU A 1 78 ? -19.286 -5.440 13.512 1.00 86.69 78 GLU A O 1
ATOM 642 N N . ASP A 1 79 ? -19.828 -3.810 14.957 1.00 88.69 79 ASP A N 1
ATOM 643 C CA . ASP A 1 79 ? -18.936 -2.786 14.384 1.00 88.69 79 ASP A CA 1
ATOM 644 C C . ASP A 1 79 ? -17.458 -3.238 14.453 1.00 88.69 79 ASP A C 1
ATOM 646 O O . ASP A 1 79 ? -16.704 -3.136 13.481 1.00 88.69 79 ASP A O 1
ATOM 650 N N . ALA A 1 80 ? -17.053 -3.850 15.572 1.00 91.62 80 ALA A N 1
ATOM 651 C CA . ALA A 1 80 ? -15.714 -4.409 15.752 1.00 91.62 80 ALA A CA 1
ATOM 652 C C . ALA A 1 80 ? -15.417 -5.565 14.787 1.00 91.62 80 ALA A C 1
ATOM 654 O O . ALA A 1 80 ? -14.322 -5.633 14.221 1.00 91.62 80 ALA A O 1
ATOM 655 N N . GLU A 1 81 ? -16.382 -6.460 14.575 1.00 88.75 81 GLU A N 1
ATOM 656 C CA . GLU A 1 81 ? -16.250 -7.578 13.640 1.00 88.75 81 GLU A CA 1
ATOM 657 C C . GLU A 1 81 ? -16.073 -7.084 12.201 1.00 88.75 81 GLU A C 1
ATOM 659 O O . GLU A 1 81 ? -15.203 -7.584 11.477 1.00 88.75 81 GLU A O 1
ATOM 664 N N . VAL A 1 82 ? -16.839 -6.067 11.791 1.00 88.81 82 VAL A N 1
ATOM 665 C CA . VAL A 1 82 ? -16.711 -5.435 10.468 1.00 88.81 82 VAL A CA 1
ATOM 666 C C . VAL A 1 82 ? -15.357 -4.744 10.327 1.00 88.81 82 VAL A C 1
ATOM 668 O O . VAL A 1 82 ? -14.666 -4.935 9.320 1.00 88.81 82 VAL A O 1
ATOM 671 N N . PHE A 1 83 ? -14.931 -3.994 11.344 1.00 93.19 83 PHE A N 1
ATOM 672 C CA . PHE A 1 83 ? -13.635 -3.320 11.357 1.00 93.19 83 PHE A CA 1
ATOM 673 C C . PHE A 1 83 ? -12.478 -4.313 11.187 1.00 93.19 83 PHE A C 1
ATOM 675 O O . PHE A 1 83 ? -11.629 -4.145 10.307 1.00 93.19 83 PHE A O 1
ATOM 682 N N . VAL A 1 84 ? -12.454 -5.391 11.977 1.00 93.19 84 VAL A N 1
ATOM 683 C CA . VAL A 1 84 ? -11.386 -6.398 11.904 1.00 93.19 84 VAL A CA 1
ATOM 684 C C . VAL A 1 84 ? -11.440 -7.195 10.601 1.00 93.19 84 VAL A C 1
ATOM 686 O O . VAL A 1 84 ? -10.389 -7.464 10.016 1.00 93.19 84 VAL A O 1
ATOM 689 N N . SER A 1 85 ? -12.631 -7.508 10.092 1.00 89.12 85 SER A N 1
ATOM 690 C CA . SER A 1 85 ? -12.784 -8.150 8.778 1.00 89.12 85 SER A CA 1
ATOM 691 C C . SER A 1 85 ? -12.251 -7.260 7.651 1.00 89.12 85 SER A C 1
ATOM 693 O O . SER A 1 85 ? -11.603 -7.744 6.725 1.00 89.12 85 SER A O 1
ATOM 695 N N . THR A 1 86 ? -12.434 -5.942 7.755 1.00 91.56 86 THR A N 1
ATOM 696 C CA . THR A 1 86 ? -11.882 -4.980 6.790 1.00 91.56 86 THR A CA 1
ATOM 697 C C . THR A 1 86 ? -10.349 -4.960 6.830 1.00 91.56 86 THR A C 1
ATOM 699 O O . THR A 1 86 ? -9.701 -4.981 5.785 1.00 91.56 86 THR A O 1
ATOM 702 N N . LEU A 1 87 ? -9.742 -5.019 8.023 1.00 93.38 87 LEU A N 1
ATOM 703 C CA . LEU A 1 87 ? -8.285 -5.158 8.162 1.00 93.38 87 LEU A CA 1
ATOM 704 C C . LEU A 1 87 ? -7.757 -6.453 7.515 1.00 93.38 87 LEU A C 1
ATOM 706 O O . LEU A 1 87 ? -6.715 -6.429 6.858 1.00 93.38 87 LEU A O 1
ATOM 710 N N . GLN A 1 88 ? -8.476 -7.573 7.655 1.00 91.06 88 GLN A N 1
ATOM 711 C CA . GLN A 1 88 ? -8.125 -8.832 6.981 1.00 91.06 88 GLN A CA 1
ATOM 712 C C . GLN A 1 88 ? -8.174 -8.690 5.457 1.00 91.06 88 GLN A C 1
ATOM 714 O O . GLN A 1 88 ? -7.246 -9.118 4.770 1.00 91.06 88 GLN A O 1
ATOM 719 N N . GLN A 1 89 ? -9.211 -8.038 4.925 1.00 86.81 89 GLN A N 1
ATOM 720 C CA . GLN A 1 89 ? -9.321 -7.768 3.489 1.00 86.81 89 GLN A CA 1
ATOM 721 C C . GLN A 1 89 ? -8.162 -6.902 2.979 1.00 86.81 89 GLN A C 1
ATOM 723 O O . GLN A 1 89 ? -7.623 -7.167 1.903 1.00 86.81 89 GLN A O 1
ATOM 728 N N . TYR A 1 90 ? -7.714 -5.911 3.757 1.00 92.00 90 TYR A N 1
ATOM 729 C CA . TYR A 1 90 ? -6.525 -5.137 3.399 1.00 92.00 90 TYR A CA 1
ATOM 730 C C . TYR A 1 90 ? -5.268 -6.011 3.340 1.00 92.00 90 TYR A C 1
ATOM 732 O O . TYR A 1 90 ? -4.530 -5.915 2.359 1.00 92.00 90 TYR A O 1
ATOM 740 N N . ALA A 1 91 ? -5.064 -6.924 4.297 1.00 91.31 91 ALA A N 1
ATOM 741 C CA . ALA A 1 91 ? -3.959 -7.887 4.246 1.00 91.31 91 ALA A CA 1
ATOM 742 C C . ALA A 1 91 ? -4.020 -8.769 2.982 1.00 91.31 91 ALA A C 1
ATOM 744 O O . ALA A 1 91 ? -3.022 -8.918 2.279 1.00 91.31 91 ALA A O 1
ATOM 745 N N . GLN A 1 92 ? -5.204 -9.290 2.641 1.00 87.31 92 GLN A N 1
ATOM 746 C CA . GLN A 1 92 ? -5.439 -10.083 1.423 1.00 87.31 92 GLN A CA 1
ATOM 747 C C . GLN A 1 92 ? -5.171 -9.295 0.133 1.00 87.31 92 GLN A C 1
ATOM 749 O O . GLN A 1 92 ? -4.782 -9.862 -0.891 1.00 87.31 92 GLN A O 1
ATOM 754 N N . SER A 1 93 ? -5.384 -7.980 0.164 1.00 85.56 93 SER A N 1
ATOM 755 C CA . SER A 1 93 ? -5.168 -7.110 -0.989 1.00 85.56 93 SER A CA 1
ATOM 756 C C . SER A 1 93 ? -3.694 -6.784 -1.247 1.00 85.56 93 SER A C 1
ATOM 758 O O . SER A 1 93 ? -3.371 -6.393 -2.365 1.00 85.56 93 SER A O 1
ATOM 760 N N . MET A 1 94 ? -2.786 -6.983 -0.281 1.00 87.62 94 MET A N 1
ATOM 761 C CA . MET A 1 94 ? -1.372 -6.595 -0.423 1.00 87.62 94 MET A CA 1
ATOM 762 C C . MET A 1 94 ? -0.680 -7.290 -1.596 1.00 87.62 94 MET A C 1
ATOM 764 O O . MET A 1 94 ? -0.040 -6.622 -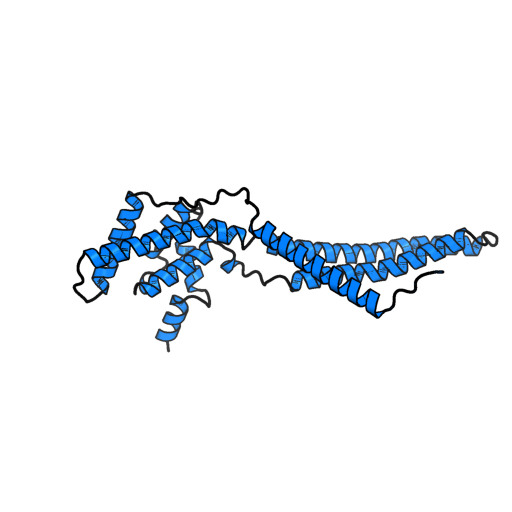2.405 1.00 87.62 94 MET A O 1
ATOM 768 N N . ASP A 1 95 ? -0.880 -8.601 -1.753 1.00 82.50 95 ASP A N 1
ATOM 769 C CA . ASP A 1 95 ? -0.334 -9.354 -2.890 1.00 82.50 95 ASP A CA 1
ATOM 770 C C . ASP A 1 95 ? -0.939 -8.876 -4.224 1.00 82.50 95 ASP A C 1
ATOM 772 O O . ASP A 1 95 ? -0.258 -8.840 -5.252 1.00 82.50 95 ASP A O 1
ATOM 776 N N . LYS A 1 96 ? -2.217 -8.461 -4.218 1.00 76.69 96 LYS A N 1
ATOM 777 C CA . LYS A 1 96 ? -2.897 -7.898 -5.398 1.00 76.69 96 LYS A CA 1
ATOM 778 C C . LYS A 1 96 ? -2.303 -6.532 -5.757 1.00 76.69 96 LYS A C 1
ATOM 780 O O . LYS A 1 96 ? -1.999 -6.301 -6.923 1.00 76.69 96 LYS A O 1
ATOM 785 N N . ILE A 1 97 ? -2.069 -5.669 -4.768 1.00 75.94 97 ILE A N 1
ATOM 786 C CA . ILE A 1 97 ? -1.426 -4.359 -4.944 1.00 75.94 97 ILE A CA 1
ATOM 787 C C . ILE A 1 97 ? -0.000 -4.542 -5.481 1.00 75.94 97 ILE A C 1
ATOM 789 O O . ILE A 1 97 ? 0.346 -3.944 -6.496 1.00 75.94 97 ILE A O 1
ATOM 793 N N . ALA A 1 98 ? 0.786 -5.447 -4.890 1.00 75.44 98 ALA A N 1
ATOM 794 C CA . ALA A 1 98 ? 2.142 -5.763 -5.345 1.00 75.44 98 ALA A CA 1
ATOM 795 C C . ALA A 1 98 ? 2.180 -6.294 -6.791 1.00 75.44 98 ALA A C 1
ATOM 797 O O . ALA A 1 98 ? 3.114 -6.019 -7.545 1.00 75.44 98 ALA A O 1
ATOM 798 N N . ALA A 1 99 ? 1.166 -7.064 -7.197 1.00 69.19 99 ALA A N 1
ATOM 799 C CA . ALA A 1 99 ? 1.055 -7.580 -8.559 1.00 69.19 99 ALA A CA 1
ATOM 800 C C . ALA A 1 99 ? 0.661 -6.496 -9.577 1.00 69.19 99 ALA A C 1
ATOM 802 O O . ALA A 1 99 ? 1.149 -6.518 -10.711 1.00 69.19 99 ALA A O 1
ATOM 803 N N . ILE A 1 100 ? -0.215 -5.566 -9.182 1.00 64.56 100 ILE A N 1
ATOM 804 C CA . ILE A 1 100 ? -0.677 -4.455 -10.026 1.00 64.56 100 ILE A CA 1
ATOM 805 C C . ILE A 1 100 ? 0.411 -3.391 -10.175 1.00 64.56 100 ILE A C 1
ATOM 807 O O . ILE A 1 100 ? 0.530 -2.805 -11.252 1.00 64.56 100 ILE A O 1
ATOM 811 N N . VAL A 1 101 ? 1.230 -3.179 -9.139 1.00 58.97 101 VAL A N 1
ATOM 812 C CA . VAL A 1 101 ? 2.301 -2.179 -9.143 1.00 58.97 101 VAL A CA 1
ATOM 813 C C . VAL A 1 101 ? 3.675 -2.849 -9.124 1.00 58.97 101 VAL A C 1
ATOM 815 O O . VAL A 1 101 ? 4.323 -2.952 -8.086 1.00 58.97 101 VAL A O 1
ATOM 818 N N . PRO A 1 102 ? 4.152 -3.372 -10.264 1.00 52.88 102 PRO A N 1
ATOM 819 C CA . PRO A 1 102 ? 5.390 -4.123 -10.261 1.00 52.88 102 PRO A CA 1
ATOM 820 C C . PRO A 1 102 ? 6.610 -3.193 -10.182 1.00 52.88 102 PRO A C 1
ATOM 822 O O . PRO A 1 102 ? 6.744 -2.277 -10.996 1.00 52.88 102 PRO A O 1
ATOM 825 N N . ASP A 1 103 ? 7.612 -3.595 -9.386 1.00 53.34 103 ASP A N 1
ATOM 826 C CA . ASP A 1 103 ? 9.035 -3.175 -9.464 1.00 53.34 103 ASP A CA 1
ATOM 827 C C . ASP A 1 103 ? 9.566 -3.081 -10.909 1.00 53.34 103 ASP A C 1
ATOM 829 O O . ASP A 1 103 ? 10.518 -2.370 -11.249 1.00 53.34 103 ASP A O 1
ATOM 833 N N . LYS A 1 104 ? 8.934 -3.842 -11.807 1.00 55.34 104 LYS A N 1
ATOM 834 C CA . LYS A 1 104 ? 9.233 -3.883 -13.231 1.00 55.34 104 LYS A CA 1
ATOM 835 C C . LYS A 1 104 ? 8.969 -2.561 -13.934 1.00 55.34 104 LYS A C 1
ATOM 837 O O . LYS A 1 104 ? 9.499 -2.424 -15.022 1.00 55.34 104 LYS A O 1
ATOM 842 N N . GLN A 1 105 ? 8.186 -1.615 -13.416 1.00 57.97 105 GLN A N 1
ATOM 843 C CA . GLN A 1 105 ? 7.902 -0.378 -14.152 1.00 57.97 105 GLN A CA 1
ATOM 844 C C . GLN A 1 105 ? 9.084 0.593 -14.125 1.00 57.97 105 GLN A C 1
ATOM 846 O O . GLN A 1 105 ? 9.504 1.035 -15.192 1.00 57.97 105 GLN A O 1
ATOM 851 N N . LYS A 1 106 ? 9.730 0.792 -12.967 1.00 61.59 106 LYS A N 1
ATOM 852 C CA . LYS A 1 106 ? 11.031 1.478 -12.897 1.00 61.59 106 LYS A CA 1
ATOM 853 C C . LYS A 1 106 ? 12.070 0.765 -13.765 1.00 61.59 106 LYS A C 1
ATOM 855 O O . LYS A 1 106 ? 12.696 1.388 -14.615 1.00 61.59 106 LYS A O 1
ATOM 860 N N . ARG A 1 107 ? 12.167 -0.564 -13.648 1.00 64.88 107 ARG A N 1
ATOM 861 C CA . ARG A 1 107 ? 13.086 -1.368 -14.469 1.00 64.88 107 ARG A CA 1
ATOM 862 C C . ARG A 1 107 ? 12.754 -1.327 -15.966 1.00 64.88 107 ARG A C 1
ATOM 864 O O . ARG A 1 107 ? 13.656 -1.441 -16.783 1.00 64.88 107 ARG A O 1
ATOM 871 N N . ARG A 1 108 ? 11.483 -1.171 -16.349 1.00 65.06 108 ARG A N 1
ATOM 872 C CA . ARG A 1 108 ? 11.025 -1.012 -17.741 1.00 65.06 108 ARG A CA 1
ATOM 873 C C . ARG A 1 108 ? 11.411 0.356 -18.276 1.00 65.06 108 ARG A C 1
ATOM 875 O O . ARG A 1 108 ? 11.934 0.407 -19.379 1.00 65.06 108 ARG A O 1
ATOM 882 N N . VAL A 1 109 ? 11.212 1.421 -17.501 1.00 69.69 109 VAL A N 1
ATOM 883 C CA . VAL A 1 109 ? 11.684 2.769 -17.850 1.00 69.69 109 VAL A CA 1
ATOM 884 C C . VAL A 1 109 ? 13.205 2.756 -18.017 1.00 69.69 109 VAL A C 1
ATOM 886 O O . VAL A 1 109 ? 13.708 3.154 -19.061 1.00 69.69 109 VAL A O 1
ATOM 889 N N . GLU A 1 110 ? 13.944 2.203 -17.053 1.00 70.75 110 GLU A N 1
ATOM 890 C CA . GLU A 1 110 ? 15.406 2.067 -17.125 1.00 70.75 110 GLU A CA 1
ATOM 891 C C . GLU A 1 110 ? 15.859 1.227 -18.329 1.00 70.75 110 GLU A C 1
ATOM 893 O O . GLU A 1 110 ? 16.812 1.594 -19.016 1.00 70.75 110 GLU A O 1
ATOM 898 N N . LEU A 1 111 ? 15.166 0.122 -18.626 1.00 72.50 111 LEU A N 1
ATOM 899 C CA . LEU A 1 111 ? 15.456 -0.729 -19.779 1.00 72.50 111 LEU A CA 1
ATOM 900 C C . LEU A 1 111 ? 15.195 0.007 -21.099 1.00 72.50 111 LEU A C 1
ATOM 902 O O . LEU A 1 111 ? 16.040 -0.044 -21.986 1.00 72.50 111 LEU A O 1
ATOM 906 N N . LEU A 1 112 ? 14.064 0.704 -21.228 1.00 73.62 112 LEU A N 1
ATOM 907 C CA . LEU A 1 112 ? 13.712 1.473 -22.425 1.00 73.62 112 LEU A CA 1
ATOM 908 C C . LEU A 1 112 ? 14.708 2.616 -22.664 1.00 73.62 112 LEU A C 1
ATOM 910 O O . LEU A 1 112 ? 15.190 2.786 -23.784 1.00 73.62 112 LEU A O 1
ATOM 914 N N . MET A 1 113 ? 15.106 3.324 -21.605 1.00 75.75 113 MET A N 1
ATOM 915 C CA . MET A 1 113 ? 16.139 4.362 -21.674 1.00 75.75 113 MET A CA 1
ATOM 916 C C . MET A 1 113 ? 17.519 3.780 -22.019 1.00 75.75 113 MET A C 1
ATOM 918 O O . MET A 1 113 ? 18.271 4.367 -22.797 1.00 75.75 113 MET A O 1
ATOM 922 N N . SER A 1 114 ? 17.851 2.597 -21.494 1.00 74.94 114 SER A N 1
ATOM 923 C CA . SER A 1 114 ? 19.080 1.873 -21.839 1.00 74.94 114 SER A CA 1
ATOM 924 C C . SER A 1 114 ? 19.100 1.438 -23.309 1.00 74.94 114 SER A C 1
ATOM 926 O O . SER A 1 114 ? 20.101 1.651 -23.991 1.00 74.94 114 SER A O 1
ATOM 928 N N . ILE A 1 115 ? 17.987 0.907 -23.829 1.00 73.62 115 ILE A N 1
ATOM 929 C CA . ILE A 1 115 ? 17.828 0.532 -25.243 1.00 73.62 115 ILE A CA 1
ATOM 930 C C . ILE A 1 115 ? 17.984 1.761 -26.140 1.00 73.62 115 ILE A C 1
ATOM 932 O O . ILE A 1 115 ? 18.741 1.708 -27.108 1.00 73.62 115 ILE A O 1
ATOM 936 N N . SER A 1 116 ? 17.342 2.884 -25.799 1.00 74.62 116 SER A N 1
ATOM 937 C CA . SER A 1 116 ? 17.508 4.152 -26.524 1.00 74.62 116 SER A CA 1
ATOM 938 C C . SER A 1 116 ? 18.983 4.564 -26.589 1.00 74.62 116 SER A C 1
ATOM 940 O O . SER A 1 116 ? 19.534 4.763 -27.673 1.00 74.62 116 SER A O 1
ATOM 942 N N . LYS A 1 117 ? 19.672 4.573 -25.442 1.00 77.62 117 LYS A N 1
ATOM 943 C CA . LYS A 1 117 ? 21.095 4.922 -25.352 1.00 77.62 117 LYS A CA 1
ATOM 944 C C . LYS A 1 117 ? 21.996 3.979 -26.154 1.00 77.62 117 LYS A C 1
ATOM 946 O O . LYS A 1 117 ? 22.946 4.432 -26.787 1.00 77.62 117 LYS A O 1
ATOM 951 N N . GLN A 1 118 ? 21.726 2.675 -26.127 1.00 75.50 118 GLN A N 1
ATOM 952 C CA . GLN A 1 118 ? 22.468 1.687 -26.916 1.00 75.50 118 GLN A CA 1
ATOM 953 C C . GLN A 1 118 ? 22.224 1.857 -28.418 1.00 75.50 118 GLN A C 1
ATOM 955 O O . GLN A 1 118 ? 23.159 1.724 -29.200 1.00 75.50 118 GLN A O 1
ATOM 960 N N . THR A 1 119 ? 21.003 2.213 -28.813 1.00 73.50 119 THR A N 1
ATOM 961 C CA . THR A 1 119 ? 20.630 2.449 -30.214 1.00 73.50 119 THR A CA 1
ATOM 962 C C . THR A 1 119 ? 21.324 3.694 -30.775 1.00 73.50 119 THR A C 1
ATOM 964 O O . THR A 1 119 ? 21.832 3.655 -31.893 1.00 73.50 119 THR A O 1
ATOM 967 N N . ILE A 1 120 ? 21.425 4.770 -29.984 1.00 77.38 120 ILE A N 1
ATOM 968 C CA . ILE A 1 120 ? 22.195 5.975 -30.345 1.00 77.38 120 ILE A CA 1
ATOM 969 C C . ILE A 1 120 ? 23.682 5.637 -30.499 1.00 77.38 120 ILE A C 1
ATOM 971 O O . ILE A 1 120 ? 24.272 5.929 -31.533 1.00 77.38 120 ILE A O 1
ATOM 975 N N . ARG A 1 121 ? 24.273 4.943 -29.518 1.00 78.06 121 ARG A N 1
ATOM 976 C CA . ARG A 1 121 ? 25.684 4.522 -29.577 1.00 78.06 121 ARG A CA 1
ATOM 977 C C . ARG A 1 121 ? 25.983 3.616 -30.766 1.00 78.06 121 ARG A C 1
ATOM 979 O O . ARG A 1 121 ? 27.059 3.710 -31.345 1.00 78.06 121 ARG A O 1
ATOM 986 N N . LEU A 1 122 ? 25.052 2.733 -31.127 1.00 75.56 122 LEU A N 1
ATOM 987 C CA . LEU A 1 122 ? 25.170 1.900 -32.320 1.00 75.56 122 LEU A CA 1
ATOM 988 C C . LEU A 1 122 ? 25.175 2.758 -33.591 1.00 75.56 122 LEU A C 1
ATOM 990 O O . LEU A 1 122 ? 26.008 2.519 -34.457 1.00 75.56 122 LEU A O 1
ATOM 994 N N . ALA A 1 123 ? 24.304 3.768 -33.686 1.00 75.19 123 ALA A N 1
ATOM 995 C CA . ALA A 1 123 ? 24.304 4.704 -34.810 1.00 75.19 123 ALA A CA 1
ATOM 996 C C . ALA A 1 123 ? 25.630 5.483 -34.905 1.00 75.19 123 ALA A C 1
ATOM 998 O O . ALA A 1 123 ? 26.217 5.541 -35.979 1.00 75.19 123 ALA A O 1
ATOM 999 N N . GLU A 1 124 ? 26.145 5.995 -33.782 1.00 78.00 124 GLU A N 1
ATOM 1000 C CA . GLU A 1 124 ? 27.443 6.691 -33.710 1.00 78.00 124 GLU A CA 1
ATOM 1001 C C . GLU A 1 124 ? 28.611 5.771 -34.100 1.00 78.00 124 GLU A C 1
ATOM 1003 O O . GLU A 1 124 ? 29.514 6.162 -34.837 1.00 78.00 124 GLU A O 1
ATOM 1008 N N . THR A 1 125 ? 28.582 4.518 -33.640 1.00 76.06 125 THR A N 1
ATOM 1009 C CA . THR A 1 125 ? 29.622 3.522 -33.937 1.00 76.06 125 THR A CA 1
ATOM 1010 C C . THR A 1 125 ? 29.602 3.128 -35.414 1.00 76.06 125 THR A C 1
ATOM 1012 O O . THR A 1 125 ? 30.660 3.040 -36.029 1.00 76.06 125 THR A O 1
ATOM 1015 N N . LEU A 1 126 ? 28.416 2.931 -36.002 1.00 71.06 126 LEU A N 1
ATOM 1016 C CA . LEU A 1 126 ? 28.250 2.697 -37.442 1.00 71.06 126 LEU A CA 1
ATOM 1017 C C . LEU A 1 126 ? 28.674 3.915 -38.269 1.00 71.06 126 LEU A C 1
ATOM 1019 O O . LEU A 1 126 ? 29.213 3.767 -39.361 1.00 71.06 126 LEU A O 1
ATOM 1023 N N . GLU A 1 127 ? 28.465 5.128 -37.760 1.00 73.38 127 GLU A N 1
ATOM 1024 C CA . GLU A 1 127 ? 28.946 6.339 -38.415 1.00 73.38 127 GLU A CA 1
ATOM 1025 C C . GLU A 1 127 ? 30.479 6.392 -38.480 1.00 73.38 127 GLU A C 1
ATOM 1027 O O . GLU A 1 127 ? 31.025 6.667 -39.551 1.00 73.38 127 GLU A O 1
ATOM 1032 N N . GLN A 1 128 ? 31.151 6.053 -37.374 1.00 71.19 128 GLN A N 1
ATOM 1033 C CA . GLN A 1 128 ? 32.613 6.037 -37.252 1.00 71.19 128 GLN A CA 1
ATOM 1034 C C . GLN A 1 128 ? 33.275 4.907 -38.054 1.00 71.19 128 GLN A C 1
ATOM 1036 O O . GLN A 1 128 ? 34.140 5.182 -38.883 1.00 71.19 128 GLN A O 1
ATOM 1041 N N . LEU A 1 129 ? 32.843 3.652 -37.861 1.00 63.44 129 LEU A N 1
ATOM 1042 C CA . LEU A 1 129 ? 33.402 2.476 -38.554 1.00 63.44 129 LEU A CA 1
ATOM 1043 C C . LEU A 1 129 ? 33.363 2.633 -40.076 1.00 63.44 129 LEU A C 1
ATOM 1045 O O . LEU A 1 129 ? 34.306 2.264 -40.775 1.00 63.44 129 LEU A O 1
ATOM 1049 N N . ASP A 1 130 ? 32.282 3.213 -40.588 1.00 59.75 130 ASP A N 1
ATOM 1050 C CA . ASP A 1 130 ? 32.104 3.375 -42.021 1.00 59.75 130 ASP A CA 1
ATOM 1051 C C . ASP A 1 130 ? 32.772 4.635 -42.581 1.00 59.75 130 ASP A C 1
ATOM 1053 O O . ASP A 1 130 ? 33.079 4.658 -43.772 1.00 59.75 130 ASP A O 1
ATOM 1057 N N . GLY A 1 131 ? 32.985 5.685 -41.777 1.00 60.69 131 GLY A N 1
ATOM 1058 C CA . GLY A 1 131 ? 33.803 6.833 -42.188 1.00 60.69 131 GLY A CA 1
ATOM 1059 C C . GLY A 1 131 ? 35.210 6.382 -42.580 1.00 60.69 131 GLY A C 1
ATOM 1060 O O . GLY A 1 131 ? 35.722 6.765 -43.634 1.00 60.69 131 GLY A O 1
ATOM 1061 N N . ASP A 1 132 ? 35.758 5.459 -41.793 1.00 62.72 132 ASP A N 1
ATOM 1062 C CA . ASP A 1 132 ? 37.069 4.874 -42.032 1.00 62.72 132 ASP A CA 1
ATOM 1063 C C . ASP A 1 132 ? 37.020 3.809 -43.145 1.00 62.72 132 ASP A C 1
ATOM 1065 O O . ASP A 1 132 ? 37.789 3.878 -44.104 1.00 62.72 132 ASP A O 1
ATOM 1069 N N . ALA A 1 133 ? 36.083 2.853 -43.100 1.00 62.47 133 ALA A N 1
ATOM 1070 C CA . ALA A 1 133 ? 36.049 1.740 -44.058 1.00 62.47 133 ALA A CA 1
ATOM 1071 C C . ALA A 1 133 ? 35.633 2.145 -45.489 1.00 62.47 133 ALA A C 1
ATOM 1073 O O . ALA A 1 133 ? 36.237 1.681 -46.461 1.00 62.47 133 ALA A O 1
ATOM 1074 N N . LEU A 1 134 ? 34.628 3.020 -45.654 1.00 62.69 134 LEU A N 1
ATOM 1075 C CA . LEU A 1 134 ? 34.213 3.494 -46.984 1.00 62.69 134 LEU A CA 1
ATOM 1076 C C . LEU A 1 134 ? 35.208 4.495 -47.568 1.00 62.69 134 LEU A C 1
ATOM 1078 O O . LEU A 1 134 ? 35.400 4.494 -48.782 1.00 62.69 134 LEU A O 1
ATOM 1082 N N . GLY A 1 135 ? 35.857 5.313 -46.731 1.00 62.16 135 GLY A N 1
ATOM 1083 C CA . GLY A 1 135 ? 36.937 6.199 -47.166 1.00 62.16 135 GLY A CA 1
ATOM 1084 C C . GLY A 1 135 ? 38.097 5.412 -47.778 1.00 62.16 135 GLY A C 1
ATOM 1085 O O . GLY A 1 135 ? 38.564 5.739 -48.869 1.00 62.16 135 GLY A O 1
ATOM 1086 N N . TRP A 1 136 ? 38.487 4.306 -47.137 1.00 65.31 136 TRP A N 1
ATOM 1087 C CA . TRP A 1 136 ? 39.492 3.378 -47.662 1.00 65.31 136 TRP A CA 1
ATOM 1088 C C . TRP A 1 136 ? 39.046 2.668 -48.949 1.00 65.31 136 TRP A C 1
ATOM 1090 O O . TRP A 1 136 ? 39.806 2.616 -49.915 1.00 65.31 136 TRP A O 1
ATOM 1100 N N . LEU A 1 137 ? 37.815 2.149 -49.004 1.00 63.28 137 LEU A N 1
ATOM 1101 C CA . LEU A 1 137 ? 37.290 1.469 -50.197 1.00 63.28 137 LEU A CA 1
ATOM 1102 C C . LEU A 1 137 ? 37.142 2.407 -51.402 1.00 63.28 137 LEU A C 1
ATOM 1104 O O . LEU A 1 137 ? 37.439 1.997 -52.522 1.00 63.28 137 LEU A O 1
ATOM 1108 N N . MET A 1 138 ? 36.726 3.660 -51.193 1.00 62.53 138 MET A N 1
ATOM 1109 C CA . MET A 1 138 ? 36.674 4.661 -52.264 1.00 62.53 138 MET A CA 1
ATOM 1110 C C . MET A 1 138 ? 38.072 5.039 -52.750 1.00 62.53 138 MET A C 1
ATOM 1112 O O . MET A 1 138 ? 38.285 5.084 -53.956 1.00 62.53 138 MET A O 1
ATOM 1116 N N . ALA A 1 139 ? 39.041 5.210 -51.844 1.00 66.56 139 ALA A N 1
ATOM 1117 C CA . ALA A 1 139 ? 40.426 5.476 -52.228 1.00 66.56 139 ALA A CA 1
ATOM 1118 C C . ALA A 1 139 ? 41.026 4.341 -53.081 1.00 66.56 139 ALA A C 1
ATOM 1120 O O . ALA A 1 139 ? 41.735 4.606 -54.050 1.00 66.56 139 ALA A O 1
ATOM 1121 N N . ILE A 1 140 ? 40.706 3.080 -52.764 1.00 65.62 140 ILE A N 1
ATOM 1122 C CA . ILE A 1 140 ? 41.127 1.911 -53.553 1.00 65.62 140 ILE A CA 1
ATOM 1123 C C . ILE A 1 140 ? 40.420 1.882 -54.917 1.00 65.62 140 ILE A C 1
ATOM 1125 O O . ILE A 1 140 ? 41.064 1.642 -55.939 1.00 65.62 140 ILE A O 1
ATOM 1129 N N . LEU A 1 141 ? 39.108 2.140 -54.958 1.00 65.75 141 LEU A N 1
ATOM 1130 C CA . LEU A 1 141 ? 38.341 2.137 -56.206 1.00 65.75 141 LEU A CA 1
ATOM 1131 C C . LEU A 1 141 ? 38.784 3.257 -57.160 1.00 65.75 141 LEU A C 1
ATOM 1133 O O . LEU A 1 141 ? 38.970 2.974 -58.345 1.00 65.75 141 LEU A O 1
ATOM 1137 N N . ASP A 1 142 ? 39.041 4.465 -56.651 1.00 66.00 142 ASP A N 1
ATOM 1138 C CA . ASP A 1 142 ? 39.533 5.610 -57.431 1.00 66.00 142 ASP A CA 1
ATOM 1139 C C . ASP A 1 142 ? 40.934 5.365 -58.013 1.00 66.00 142 ASP A C 1
ATOM 1141 O O . ASP A 1 142 ? 41.225 5.788 -59.133 1.00 66.00 142 ASP A O 1
ATOM 1145 N N . GLN A 1 143 ? 41.796 4.636 -57.296 1.00 64.31 143 GLN A N 1
ATOM 1146 C CA . GLN A 1 143 ? 43.124 4.251 -57.787 1.00 64.31 143 GLN A CA 1
ATOM 1147 C C . GLN A 1 143 ? 43.085 3.101 -58.801 1.00 64.31 143 GLN A C 1
ATOM 1149 O O . GLN A 1 143 ? 43.982 2.986 -59.633 1.00 64.31 143 GLN A O 1
ATOM 1154 N N . SER A 1 144 ? 42.068 2.236 -58.739 1.00 60.78 144 SER A N 1
ATOM 1155 C CA . SER A 1 144 ? 42.075 0.965 -59.472 1.00 60.78 144 SER A CA 1
ATOM 1156 C C . SER A 1 144 ? 41.705 1.053 -60.955 1.00 60.78 144 SER A C 1
ATOM 1158 O O . SER A 1 144 ? 41.996 0.100 -61.667 1.00 60.78 144 SER A O 1
ATOM 1160 N N . GLY A 1 145 ? 41.085 2.142 -61.437 1.00 56.81 145 GLY A N 1
ATOM 1161 C CA . GLY A 1 145 ? 40.803 2.439 -62.861 1.00 56.81 145 GLY A CA 1
ATOM 1162 C C . GLY A 1 145 ? 39.901 1.459 -63.650 1.00 56.81 145 GLY A C 1
ATOM 1163 O O . GLY A 1 145 ? 39.214 1.874 -64.588 1.00 56.81 145 GLY A O 1
ATOM 1164 N N . GLU A 1 146 ? 39.851 0.181 -63.265 1.00 55.34 146 GLU A N 1
ATOM 1165 C CA . GLU A 1 146 ? 39.372 -0.956 -64.061 1.00 55.34 146 GLU A CA 1
ATOM 1166 C C . GLU A 1 146 ? 38.273 -1.785 -63.370 1.00 55.34 146 GLU A C 1
ATOM 1168 O O . GLU A 1 146 ? 37.631 -2.610 -64.017 1.00 55.34 146 GLU A O 1
ATOM 1173 N N . LEU A 1 147 ? 37.960 -1.543 -62.091 1.00 55.56 147 LEU A N 1
ATOM 1174 C CA . LEU A 1 147 ? 36.886 -2.246 -61.366 1.00 55.56 147 LEU A CA 1
ATOM 1175 C C . LEU A 1 147 ? 35.494 -1.666 -61.681 1.00 55.56 147 LEU A C 1
ATOM 1177 O O . LEU A 1 147 ? 34.755 -1.216 -60.805 1.00 55.56 147 LEU A O 1
ATOM 1181 N N . LYS A 1 148 ? 35.114 -1.662 -62.960 1.00 55.09 148 LYS A N 1
ATOM 1182 C CA . LYS A 1 148 ? 33.817 -1.144 -63.415 1.00 55.09 148 LYS A CA 1
ATOM 1183 C C . LYS A 1 148 ? 32.738 -2.226 -63.352 1.00 55.09 148 LYS A C 1
ATOM 1185 O O . LYS A 1 148 ? 32.612 -3.030 -64.269 1.00 55.09 148 LYS A O 1
ATOM 1190 N N . ASN A 1 149 ? 31.961 -2.202 -62.262 1.00 58.44 149 ASN A N 1
ATOM 1191 C CA . ASN A 1 149 ? 30.485 -2.311 -62.201 1.00 58.44 149 ASN A CA 1
ATOM 1192 C C . ASN A 1 149 ? 29.958 -3.066 -60.966 1.00 58.44 149 ASN A C 1
ATOM 1194 O O . ASN A 1 149 ? 28.961 -2.624 -60.403 1.00 58.44 149 ASN A O 1
ATOM 1198 N N . ASP A 1 150 ? 30.599 -4.142 -60.504 1.00 61.31 150 ASP A N 1
ATOM 1199 C CA . ASP A 1 150 ? 30.081 -4.937 -59.370 1.00 61.31 150 ASP A CA 1
ATOM 1200 C C . ASP A 1 150 ? 30.491 -4.407 -57.983 1.00 61.31 150 ASP A C 1
ATOM 1202 O O . ASP A 1 150 ? 29.612 -4.223 -57.135 1.00 61.31 150 ASP A O 1
ATOM 1206 N N . PRO A 1 151 ? 31.766 -4.048 -57.731 1.00 62.16 151 PRO A N 1
ATOM 1207 C CA . PRO A 1 151 ? 32.168 -3.470 -56.446 1.00 62.16 151 PRO A CA 1
ATOM 1208 C C . PRO A 1 151 ? 31.484 -2.126 -56.175 1.00 62.16 151 PRO A C 1
ATOM 1210 O O . PRO A 1 151 ? 31.063 -1.837 -55.059 1.00 62.16 151 PRO A O 1
ATOM 1213 N N . GLN A 1 152 ? 31.302 -1.319 -57.221 1.00 65.25 152 GLN A N 1
ATOM 1214 C CA . GLN A 1 152 ? 30.681 -0.001 -57.122 1.00 65.25 152 GLN A CA 1
ATOM 1215 C C . GLN A 1 152 ? 29.176 -0.097 -56.816 1.00 65.25 152 GLN A C 1
ATOM 1217 O O . GLN A 1 152 ? 28.661 0.684 -56.018 1.00 65.25 152 GLN A O 1
ATOM 1222 N N . LYS A 1 153 ? 28.473 -1.097 -57.371 1.00 66.19 153 LYS A N 1
ATOM 1223 C CA . LYS A 1 153 ? 27.077 -1.398 -57.010 1.00 66.19 153 LYS A CA 1
ATOM 1224 C C . LYS A 1 153 ? 26.947 -1.906 -55.578 1.00 66.19 153 LYS A C 1
ATOM 1226 O O . LYS A 1 153 ? 26.033 -1.474 -54.885 1.00 66.19 153 LYS A O 1
ATOM 1231 N N . ALA A 1 154 ? 27.856 -2.770 -55.121 1.00 63.03 154 ALA A N 1
ATOM 1232 C CA . ALA A 1 154 ? 27.866 -3.249 -53.738 1.00 63.03 154 ALA A CA 1
ATOM 1233 C C . ALA A 1 154 ? 28.080 -2.099 -52.737 1.00 63.03 154 ALA A C 1
ATOM 1235 O O . ALA A 1 154 ? 27.375 -2.022 -51.733 1.00 63.03 154 ALA A O 1
ATOM 1236 N N . VAL A 1 155 ? 28.980 -1.159 -53.050 1.00 66.38 155 VAL A N 1
ATOM 1237 C CA . VAL A 1 155 ? 29.205 0.056 -52.249 1.00 66.38 155 VAL A CA 1
ATOM 1238 C C . VAL A 1 155 ? 27.968 0.960 -52.239 1.00 66.38 155 VAL A C 1
ATOM 1240 O O . VAL A 1 155 ? 27.571 1.437 -51.177 1.00 66.38 155 VAL A O 1
ATOM 1243 N N . THR A 1 156 ? 27.317 1.174 -53.386 1.00 67.94 156 THR A N 1
ATOM 1244 C CA . THR A 1 156 ? 26.080 1.971 -53.459 1.00 67.94 156 THR A CA 1
ATOM 1245 C C . THR A 1 156 ? 24.924 1.318 -52.697 1.00 67.94 156 THR A C 1
ATOM 1247 O O . THR A 1 156 ? 24.273 1.995 -51.906 1.00 67.94 156 THR A O 1
ATOM 1250 N N . TYR A 1 157 ? 24.710 0.010 -52.855 1.00 65.94 157 TYR A N 1
ATOM 1251 C CA . TYR A 1 157 ? 23.679 -0.739 -52.131 1.00 65.94 157 TYR A CA 1
ATOM 1252 C C . TYR A 1 157 ? 23.916 -0.717 -50.613 1.00 65.94 157 TYR A C 1
ATOM 1254 O O . TYR A 1 157 ? 22.999 -0.440 -49.841 1.00 65.94 157 TYR A O 1
ATOM 1262 N N . ALA A 1 158 ? 25.164 -0.917 -50.175 1.00 65.56 158 ALA A N 1
ATOM 1263 C CA . ALA A 1 158 ? 25.538 -0.781 -48.768 1.00 65.56 158 ALA A CA 1
ATOM 1264 C C . ALA A 1 158 ? 25.280 0.644 -48.246 1.00 65.56 158 ALA A C 1
ATOM 1266 O O . ALA A 1 158 ? 24.790 0.816 -47.131 1.00 65.56 158 ALA A O 1
ATOM 1267 N N . ARG A 1 159 ? 25.537 1.677 -49.061 1.00 68.56 159 ARG A N 1
ATOM 1268 C CA . ARG A 1 159 ? 25.275 3.084 -48.715 1.00 68.56 159 ARG A CA 1
ATOM 1269 C C . ARG A 1 159 ? 23.782 3.400 -48.601 1.00 68.56 159 ARG A C 1
ATOM 1271 O O . ARG A 1 159 ? 23.400 4.180 -47.729 1.00 68.56 159 ARG A O 1
ATOM 1278 N N . GLU A 1 160 ? 22.945 2.821 -49.457 1.00 71.06 160 GLU A N 1
ATOM 1279 C CA . GLU A 1 160 ? 21.487 2.986 -49.416 1.00 71.06 160 GLU A CA 1
ATOM 1280 C C . GLU A 1 160 ? 20.871 2.276 -48.208 1.00 71.06 160 GLU A C 1
ATOM 1282 O O . GLU A 1 160 ? 20.191 2.932 -47.416 1.00 71.06 160 GLU A O 1
ATOM 1287 N N . GLY A 1 161 ? 21.203 0.998 -47.986 1.00 68.81 161 GLY A N 1
ATOM 1288 C CA . GLY A 1 161 ? 20.775 0.263 -46.791 1.00 68.81 161 GLY A CA 1
ATOM 1289 C C . GLY A 1 161 ? 21.256 0.924 -45.493 1.00 68.81 161 GLY A C 1
ATOM 1290 O O . GLY A 1 161 ? 20.530 0.971 -44.502 1.00 68.81 161 GLY A O 1
ATOM 1291 N N . ARG A 1 162 ? 22.447 1.539 -45.506 1.00 66.44 162 ARG A N 1
ATOM 1292 C CA . ARG A 1 162 ? 22.964 2.347 -44.393 1.00 66.44 162 ARG A CA 1
ATOM 1293 C C . ARG A 1 162 ? 22.176 3.632 -44.183 1.00 66.44 162 ARG A C 1
ATOM 1295 O O . ARG A 1 162 ? 21.872 3.965 -43.042 1.00 66.44 162 ARG A O 1
ATOM 1302 N N . ARG A 1 163 ? 21.867 4.382 -45.246 1.00 70.31 163 ARG A N 1
ATOM 1303 C CA . ARG A 1 163 ? 21.056 5.605 -45.135 1.00 70.31 163 ARG A CA 1
ATOM 1304 C C . ARG A 1 163 ? 19.709 5.271 -44.502 1.00 70.31 163 ARG A C 1
ATOM 1306 O O . ARG A 1 163 ? 19.264 5.991 -43.616 1.00 70.31 163 ARG A O 1
ATOM 1313 N N . GLU A 1 164 ? 19.111 4.157 -44.901 1.00 73.75 164 GLU A N 1
ATOM 1314 C CA . GLU A 1 164 ? 17.886 3.655 -44.293 1.00 73.75 164 GLU A CA 1
ATOM 1315 C C . GLU A 1 164 ? 18.094 3.323 -42.805 1.00 73.75 164 GLU A C 1
ATOM 1317 O O . GLU A 1 164 ? 17.396 3.876 -41.953 1.00 73.75 164 GLU A O 1
ATOM 1322 N N . LEU A 1 165 ? 19.127 2.552 -42.451 1.00 68.19 165 LEU A N 1
ATOM 1323 C CA . LEU A 1 165 ? 19.430 2.200 -41.058 1.00 68.19 165 LEU A CA 1
ATOM 1324 C C . LEU A 1 165 ? 19.697 3.431 -40.166 1.00 68.19 165 LEU A C 1
ATOM 1326 O O . LEU A 1 165 ? 19.166 3.523 -39.060 1.00 68.19 165 LEU A O 1
ATOM 1330 N N . MET A 1 166 ? 20.453 4.412 -40.666 1.00 72.38 166 MET A N 1
ATOM 1331 C CA . MET A 1 166 ? 20.763 5.668 -39.969 1.00 72.38 166 MET A CA 1
ATOM 1332 C C . MET A 1 166 ? 19.541 6.576 -39.812 1.00 72.38 166 MET A C 1
ATOM 1334 O O . MET A 1 166 ? 19.514 7.413 -38.915 1.00 72.38 166 MET A O 1
ATOM 1338 N N . THR A 1 167 ? 18.501 6.400 -40.631 1.00 74.25 167 THR A N 1
ATOM 1339 C CA . THR A 1 167 ? 17.204 7.060 -40.405 1.00 74.25 167 THR A CA 1
ATOM 1340 C C . THR A 1 167 ? 16.303 6.287 -39.441 1.00 74.25 167 THR A C 1
ATOM 1342 O O . THR A 1 167 ? 15.484 6.897 -38.751 1.00 74.25 167 THR A O 1
ATOM 1345 N N . LEU A 1 168 ? 16.452 4.961 -39.351 1.00 71.81 168 LEU A N 1
ATOM 1346 C CA . LEU A 1 168 ? 15.630 4.094 -38.504 1.00 71.81 168 LEU A CA 1
ATOM 1347 C C . LEU A 1 168 ? 16.112 4.037 -37.049 1.00 71.81 168 LEU 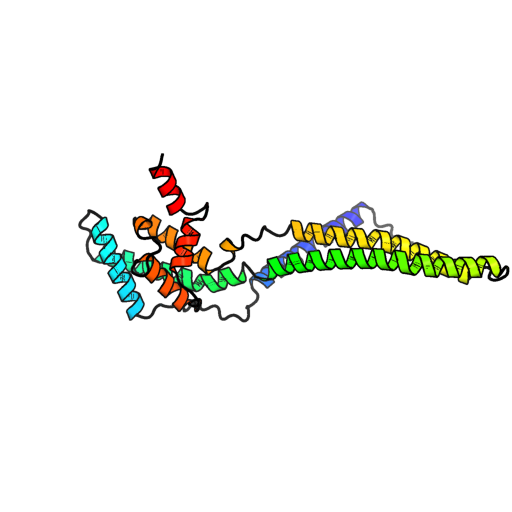A C 1
ATOM 1349 O O . LEU A 1 168 ? 15.279 4.058 -36.144 1.00 71.81 168 LEU A O 1
ATOM 1353 N N . LEU A 1 169 ? 17.424 4.013 -36.799 1.00 74.12 169 LEU A N 1
ATOM 1354 C CA . LEU A 1 169 ? 17.984 3.925 -35.443 1.00 74.12 169 LEU A CA 1
ATOM 1355 C C . LEU A 1 169 ? 17.585 5.120 -34.548 1.00 74.12 169 LEU A C 1
ATOM 1357 O O . LEU A 1 169 ? 17.099 4.885 -33.437 1.00 74.12 169 LEU A O 1
ATOM 1361 N N . PRO A 1 170 ? 17.658 6.389 -35.003 1.00 75.50 170 PRO A N 1
ATOM 1362 C CA . PRO A 1 170 ? 17.169 7.520 -34.214 1.00 75.50 170 PRO A CA 1
ATOM 1363 C C . PRO A 1 170 ? 15.657 7.463 -33.965 1.00 75.50 170 PRO A C 1
ATOM 1365 O O . PRO A 1 170 ? 15.202 7.797 -32.874 1.00 75.50 170 PRO A O 1
ATOM 1368 N N . ARG A 1 171 ? 14.867 6.983 -34.938 1.00 74.88 171 ARG A N 1
ATOM 1369 C CA . ARG A 1 171 ? 13.412 6.801 -34.780 1.00 74.88 171 ARG A CA 1
ATOM 1370 C C . ARG A 1 171 ? 13.084 5.739 -33.734 1.00 74.88 171 ARG A C 1
ATOM 1372 O O . ARG A 1 171 ? 12.218 5.971 -32.898 1.00 74.88 171 ARG A O 1
ATOM 1379 N N . ALA A 1 172 ? 13.792 4.611 -33.745 1.00 71.50 172 ALA A N 1
ATOM 1380 C CA . ALA A 1 172 ? 13.642 3.556 -32.746 1.00 71.50 172 ALA A CA 1
ATOM 1381 C C . ALA A 1 172 ? 14.036 4.043 -31.341 1.00 71.50 172 ALA A C 1
ATOM 1383 O O . ALA A 1 172 ? 13.337 3.758 -30.370 1.00 71.50 172 ALA A O 1
ATOM 1384 N N . SER A 1 173 ? 15.110 4.832 -31.238 1.00 75.06 173 SER A N 1
ATOM 1385 C CA . SER A 1 173 ? 15.515 5.469 -29.982 1.00 75.06 173 SER A CA 1
ATOM 1386 C C . SER A 1 173 ? 14.448 6.435 -29.453 1.00 75.06 173 SER A C 1
ATOM 1388 O O . SER A 1 173 ? 14.062 6.345 -28.288 1.00 75.06 173 SER A O 1
ATOM 1390 N N . ASN A 1 174 ? 13.923 7.317 -30.309 1.00 76.25 174 ASN A N 1
ATOM 1391 C CA . ASN A 1 174 ? 12.881 8.272 -29.929 1.00 76.25 174 ASN A CA 1
ATOM 1392 C C . ASN A 1 174 ? 11.586 7.565 -29.517 1.00 76.25 174 ASN A C 1
ATOM 1394 O O . ASN A 1 174 ? 10.999 7.926 -28.503 1.00 76.25 174 ASN A O 1
ATOM 1398 N N . ALA A 1 175 ? 11.186 6.513 -30.236 1.00 75.56 175 ALA A N 1
ATOM 1399 C CA . ALA A 1 175 ? 10.028 5.700 -29.876 1.00 75.56 175 ALA A CA 1
ATOM 1400 C C . ALA A 1 175 ? 10.207 5.001 -28.517 1.00 75.56 175 ALA A C 1
ATOM 1402 O O . ALA A 1 175 ? 9.251 4.890 -27.754 1.00 75.56 175 ALA A O 1
ATOM 1403 N N . ALA A 1 176 ? 11.423 4.555 -28.177 1.00 70.88 176 ALA A N 1
ATOM 1404 C CA . ALA A 1 176 ? 11.712 3.983 -26.861 1.00 70.88 176 ALA A CA 1
ATOM 1405 C C . ALA A 1 176 ? 11.631 5.032 -25.735 1.00 70.88 176 ALA A C 1
ATOM 1407 O O . ALA A 1 176 ? 11.112 4.728 -24.661 1.00 70.88 176 ALA A O 1
ATOM 1408 N N . VAL A 1 177 ? 12.089 6.264 -25.984 1.00 76.94 177 VAL A N 1
ATOM 1409 C CA . VAL A 1 177 ? 11.966 7.393 -25.040 1.00 76.94 177 VAL A CA 1
ATOM 1410 C C . VAL A 1 177 ? 10.503 7.802 -24.859 1.00 76.94 177 VAL A C 1
ATOM 1412 O O . VAL A 1 177 ? 10.041 7.976 -23.735 1.00 76.94 177 VAL A O 1
ATOM 1415 N N . GLU A 1 178 ? 9.744 7.910 -25.946 1.00 79.06 178 GLU A N 1
ATOM 1416 C CA . GLU A 1 178 ? 8.317 8.238 -25.913 1.00 79.06 178 GLU A CA 1
ATOM 1417 C C . GLU A 1 178 ? 7.503 7.152 -25.195 1.00 79.06 178 GLU A C 1
ATOM 1419 O O . GLU A 1 178 ? 6.678 7.452 -24.332 1.00 79.06 178 GLU A O 1
ATOM 1424 N N . ALA A 1 179 ? 7.800 5.878 -25.459 1.00 73.06 179 ALA A N 1
ATOM 1425 C CA . ALA A 1 179 ? 7.225 4.758 -24.722 1.00 73.06 179 ALA A CA 1
ATOM 1426 C C . ALA A 1 179 ? 7.572 4.806 -23.224 1.00 73.06 179 ALA A C 1
ATOM 1428 O O . ALA A 1 179 ? 6.730 4.476 -22.397 1.00 73.06 179 ALA A O 1
ATOM 1429 N N . ALA A 1 180 ? 8.784 5.230 -22.853 1.00 73.81 180 ALA A N 1
ATOM 1430 C CA . ALA A 1 180 ? 9.162 5.393 -21.450 1.00 73.81 180 ALA A CA 1
ATOM 1431 C C . ALA A 1 180 ? 8.397 6.545 -20.774 1.00 73.81 180 ALA A C 1
ATOM 1433 O O . ALA A 1 180 ? 7.947 6.390 -19.641 1.00 73.81 180 ALA A O 1
ATOM 1434 N N . ASN A 1 181 ? 8.206 7.663 -21.479 1.00 71.94 181 ASN A N 1
ATOM 1435 C CA . ASN A 1 181 ? 7.517 8.856 -20.974 1.00 71.94 181 ASN A CA 1
ATOM 1436 C C . ASN A 1 181 ? 5.988 8.710 -20.908 1.00 71.94 181 ASN A C 1
ATOM 1438 O O . ASN A 1 181 ? 5.335 9.446 -20.176 1.00 71.94 181 ASN A O 1
ATOM 1442 N N . THR A 1 182 ? 5.414 7.781 -21.675 1.00 71.69 182 THR A N 1
ATOM 1443 C CA . THR A 1 182 ? 3.972 7.472 -21.674 1.00 71.69 182 THR A CA 1
ATOM 1444 C C . THR A 1 182 ? 3.588 6.391 -20.665 1.00 71.69 182 THR A C 1
ATOM 1446 O O . THR A 1 182 ? 2.401 6.111 -20.482 1.00 71.69 182 THR A O 1
ATOM 1449 N N . LEU A 1 183 ? 4.563 5.789 -19.974 1.00 64.00 183 LEU A N 1
ATOM 1450 C CA . LEU A 1 183 ? 4.269 4.942 -18.826 1.00 64.00 183 LEU A CA 1
ATOM 1451 C C . LEU A 1 183 ? 3.705 5.807 -17.686 1.00 64.00 183 LEU A C 1
ATOM 1453 O O . LEU A 1 183 ? 4.200 6.914 -17.468 1.00 64.00 183 LEU A O 1
ATOM 1457 N N . PRO A 1 184 ? 2.703 5.314 -16.931 1.00 58.56 184 PRO A N 1
ATOM 1458 C CA . PRO A 1 184 ? 2.188 6.021 -15.765 1.00 58.56 184 PRO A CA 1
ATOM 1459 C C . PRO A 1 184 ? 3.334 6.449 -14.834 1.00 58.56 184 PRO A C 1
ATOM 1461 O O . PRO A 1 184 ? 4.247 5.638 -14.612 1.00 58.56 184 PRO A O 1
ATOM 1464 N N . PRO A 1 185 ? 3.315 7.685 -14.296 1.00 56.47 185 PRO A N 1
ATOM 1465 C CA . PRO A 1 185 ? 4.328 8.135 -13.354 1.00 56.47 185 PRO A CA 1
ATOM 1466 C C . PRO A 1 185 ? 4.371 7.167 -12.172 1.00 56.47 185 PRO A C 1
ATOM 1468 O O . PRO A 1 185 ? 3.353 6.853 -11.558 1.00 56.47 185 PRO A O 1
ATOM 1471 N N . HIS A 1 186 ? 5.561 6.642 -11.897 1.00 56.75 186 HIS A N 1
ATOM 1472 C CA . HIS A 1 186 ? 5.772 5.724 -10.791 1.00 56.75 186 HIS A CA 1
ATOM 1473 C C . HIS A 1 186 ? 5.908 6.543 -9.511 1.00 56.75 186 HIS A C 1
ATOM 1475 O O . HIS A 1 186 ? 7.015 6.939 -9.143 1.00 56.75 186 HIS A O 1
ATOM 1481 N N . ASP A 1 187 ? 4.800 6.795 -8.822 1.00 61.06 187 ASP A N 1
ATOM 1482 C CA . ASP A 1 187 ? 4.895 7.224 -7.435 1.00 61.06 187 ASP A CA 1
ATOM 1483 C C . ASP A 1 187 ? 5.363 6.025 -6.602 1.00 61.06 187 ASP A C 1
ATOM 1485 O O . ASP A 1 187 ? 4.631 5.064 -6.370 1.00 61.06 187 ASP A O 1
ATOM 1489 N N . PHE A 1 188 ? 6.642 6.060 -6.227 1.00 58.44 188 PHE A N 1
ATOM 1490 C CA . PHE A 1 188 ? 7.301 4.999 -5.471 1.00 58.44 188 PHE A CA 1
ATOM 1491 C C . PHE A 1 188 ? 6.625 4.739 -4.114 1.00 58.44 188 PHE A C 1
ATOM 1493 O O . PHE A 1 188 ? 6.755 3.648 -3.565 1.00 58.44 188 PHE A O 1
ATOM 1500 N N . GLN A 1 189 ? 5.895 5.721 -3.573 1.00 63.22 189 GLN A N 1
ATOM 1501 C CA . GLN A 1 189 ? 5.156 5.546 -2.326 1.00 63.22 189 GLN A CA 1
ATOM 1502 C C . GLN A 1 189 ? 3.844 4.803 -2.578 1.00 63.22 189 GLN A C 1
ATOM 1504 O O . GLN A 1 189 ? 3.604 3.786 -1.937 1.00 63.22 189 GLN A O 1
ATOM 1509 N N . LEU A 1 190 ? 3.047 5.213 -3.572 1.00 65.50 190 LEU A N 1
ATOM 1510 C CA . LEU A 1 190 ? 1.794 4.527 -3.933 1.00 65.50 190 LEU A CA 1
ATOM 1511 C C . LEU A 1 190 ? 1.999 3.114 -4.496 1.00 65.50 190 LEU A C 1
ATOM 1513 O O . LEU A 1 190 ? 1.053 2.327 -4.522 1.00 65.50 190 LEU A O 1
ATOM 1517 N N . SER A 1 191 ? 3.215 2.791 -4.939 1.00 69.00 191 SER A N 1
ATOM 1518 C CA . SER A 1 191 ? 3.581 1.445 -5.374 1.00 69.00 191 SER A CA 1
ATOM 1519 C C . SER A 1 191 ? 3.920 0.475 -4.254 1.00 69.00 191 SER A C 1
ATOM 1521 O O . SER A 1 191 ? 3.918 -0.729 -4.498 1.00 69.00 191 SER A O 1
ATOM 1523 N N . ASP A 1 192 ? 4.244 0.968 -3.056 1.00 83.88 192 ASP A N 1
ATOM 1524 C CA . ASP A 1 192 ? 4.540 0.085 -1.934 1.00 83.88 192 ASP A CA 1
ATOM 1525 C C . ASP A 1 192 ? 3.223 -0.429 -1.323 1.00 83.88 192 ASP A C 1
ATOM 1527 O O . ASP A 1 192 ? 2.439 0.371 -0.800 1.00 83.88 192 ASP A O 1
ATOM 1531 N N . PRO A 1 193 ? 2.965 -1.753 -1.323 1.00 88.06 193 PRO A N 1
ATOM 1532 C CA . PRO A 1 193 ? 1.742 -2.312 -0.753 1.00 88.06 193 PRO A CA 1
ATOM 1533 C C . PRO A 1 193 ? 1.519 -1.906 0.705 1.00 88.06 193 PRO A C 1
ATOM 1535 O O . PRO A 1 193 ? 0.373 -1.745 1.129 1.00 88.06 193 PRO A O 1
ATOM 1538 N N . LYS A 1 194 ? 2.595 -1.714 1.482 1.00 91.69 194 LYS A N 1
ATOM 1539 C CA . LYS A 1 194 ? 2.510 -1.294 2.886 1.00 91.69 194 LYS A CA 1
ATOM 1540 C C . LYS A 1 194 ? 2.006 0.131 3.005 1.00 91.69 194 LYS A C 1
ATOM 1542 O O . LYS A 1 194 ? 1.210 0.412 3.897 1.00 91.69 194 LYS A O 1
ATOM 1547 N N . PHE A 1 195 ? 2.428 1.016 2.106 1.00 91.44 195 PHE A N 1
ATOM 1548 C CA . PHE A 1 195 ? 1.958 2.394 2.079 1.00 91.44 195 PHE A CA 1
ATOM 1549 C C . PHE A 1 195 ? 0.482 2.477 1.686 1.00 91.44 195 PHE A C 1
ATOM 1551 O O . PHE A 1 195 ? -0.300 3.108 2.393 1.00 91.44 195 PHE A O 1
ATOM 1558 N N . THR A 1 196 ? 0.073 1.791 0.616 1.00 89.50 196 THR A N 1
ATOM 1559 C CA . THR A 1 196 ? -1.328 1.770 0.160 1.00 89.50 196 THR A CA 1
ATOM 1560 C C . THR A 1 196 ? -2.265 1.208 1.230 1.00 89.50 196 THR A C 1
ATOM 1562 O O . THR A 1 196 ? -3.341 1.757 1.487 1.00 89.50 196 THR A O 1
ATOM 1565 N N . VAL A 1 197 ? -1.849 0.133 1.903 1.00 93.56 197 VAL A N 1
ATOM 1566 C CA . VAL A 1 197 ? -2.606 -0.421 3.028 1.00 93.56 197 VAL A CA 1
ATOM 1567 C C . VAL A 1 197 ? -2.600 0.525 4.222 1.00 93.56 197 VAL A C 1
ATOM 1569 O O . VAL A 1 197 ? -3.649 0.716 4.828 1.00 93.56 197 VAL A O 1
ATOM 1572 N N . ALA A 1 198 ? -1.483 1.181 4.541 1.00 94.94 198 ALA A N 1
ATOM 1573 C CA . ALA A 1 198 ? -1.447 2.171 5.613 1.00 94.94 198 ALA A CA 1
ATOM 1574 C C . ALA A 1 198 ? -2.384 3.364 5.349 1.00 94.94 198 ALA A C 1
ATOM 1576 O O . ALA A 1 198 ? -3.080 3.784 6.271 1.00 94.94 198 ALA A O 1
ATOM 1577 N N . LEU A 1 199 ? -2.475 3.850 4.105 1.00 93.06 199 LEU A N 1
ATOM 1578 C CA . LEU A 1 199 ? -3.475 4.843 3.682 1.00 93.06 199 LEU A CA 1
ATOM 1579 C C . LEU A 1 199 ? -4.909 4.328 3.869 1.00 93.06 199 LEU A C 1
ATOM 1581 O O . LEU A 1 199 ? -5.781 5.047 4.351 1.00 93.06 199 LEU A O 1
ATOM 1585 N N . SER A 1 200 ? -5.161 3.067 3.521 1.00 93.00 200 SER A N 1
ATOM 1586 C CA . SER A 1 200 ? -6.487 2.453 3.675 1.00 93.00 200 SER A CA 1
ATOM 1587 C C . SER A 1 200 ? -6.875 2.302 5.152 1.00 93.00 200 SER A C 1
ATOM 1589 O O . SER A 1 200 ? -8.013 2.567 5.530 1.00 93.00 200 SER A O 1
ATOM 1591 N N . VAL A 1 201 ? -5.916 1.956 6.017 1.00 95.69 201 VAL A N 1
ATOM 1592 C CA . VAL A 1 201 ? -6.123 1.917 7.472 1.00 95.69 201 VAL A CA 1
ATOM 1593 C C . VAL A 1 201 ? -6.343 3.321 8.039 1.00 95.69 201 VAL A C 1
ATOM 1595 O O . VAL A 1 201 ? -7.210 3.482 8.891 1.00 95.69 201 VAL A O 1
ATOM 1598 N N . GLU A 1 202 ? -5.636 4.350 7.559 1.00 95.81 202 GLU A N 1
ATOM 1599 C CA . GLU A 1 202 ? -5.920 5.744 7.940 1.00 95.81 202 GLU A CA 1
ATOM 1600 C C . GLU A 1 202 ? -7.375 6.111 7.623 1.00 95.81 202 GLU A C 1
ATOM 1602 O O . GLU A 1 202 ? -8.086 6.654 8.473 1.00 95.81 202 GLU A O 1
ATOM 1607 N N . ARG A 1 203 ? -7.840 5.766 6.417 1.00 91.62 203 ARG A N 1
ATOM 1608 C CA . ARG A 1 203 ? -9.227 5.997 6.012 1.00 91.62 203 ARG A CA 1
ATOM 1609 C C . ARG A 1 203 ? -10.212 5.268 6.921 1.00 91.62 203 ARG A C 1
ATOM 1611 O O . ARG A 1 203 ? -11.170 5.881 7.382 1.00 91.62 203 ARG A O 1
ATOM 1618 N N . LEU A 1 204 ? -9.937 4.006 7.244 1.00 93.38 204 LEU A N 1
ATOM 1619 C CA . LEU A 1 204 ? -10.760 3.231 8.167 1.00 93.38 204 LEU A CA 1
ATOM 1620 C C . LEU A 1 204 ? -10.827 3.893 9.556 1.00 93.38 204 LEU A C 1
ATOM 1622 O O . LEU A 1 204 ? -11.895 3.952 10.161 1.00 93.38 204 LEU A O 1
ATOM 1626 N N . PHE A 1 205 ? -9.720 4.449 10.054 1.00 94.50 205 PHE A N 1
ATOM 1627 C CA . PHE A 1 205 ? -9.703 5.206 11.312 1.00 94.50 205 PHE A CA 1
ATOM 1628 C C . PHE A 1 205 ? -10.527 6.497 11.224 1.00 94.50 205 PHE A C 1
ATOM 1630 O O . PHE A 1 205 ? -11.220 6.839 12.183 1.00 94.50 205 PHE A O 1
ATOM 1637 N N . TYR A 1 206 ? -10.490 7.202 10.091 1.00 91.06 206 TYR A N 1
ATOM 1638 C CA . TYR A 1 206 ? -11.341 8.368 9.850 1.00 91.06 206 TYR A CA 1
ATOM 1639 C C . TYR A 1 206 ? -12.829 8.012 9.870 1.00 91.06 206 TYR A C 1
ATOM 1641 O O . TYR A 1 206 ? -13.584 8.619 10.630 1.00 91.06 206 TYR A O 1
ATOM 1649 N N . ASP A 1 207 ? -13.231 6.997 9.103 1.00 87.31 207 ASP A N 1
ATOM 1650 C CA . ASP A 1 207 ? -14.636 6.594 8.968 1.00 87.31 207 ASP A CA 1
ATOM 1651 C C . ASP A 1 207 ? -15.229 6.106 10.308 1.00 87.31 207 ASP A C 1
ATOM 1653 O O . ASP A 1 207 ? -16.429 6.219 10.541 1.00 87.31 207 ASP A O 1
ATOM 1657 N N . ASN A 1 208 ? -14.380 5.649 11.236 1.00 88.19 208 ASN A N 1
ATOM 1658 C CA . ASN A 1 208 ? -14.777 5.204 12.575 1.00 88.19 208 ASN A CA 1
ATOM 1659 C C . ASN A 1 208 ? -14.601 6.265 13.683 1.00 88.19 208 ASN A C 1
ATOM 1661 O O . ASN A 1 208 ? -14.734 5.951 14.869 1.00 88.19 208 ASN A O 1
ATOM 1665 N N . VAL A 1 209 ? -14.324 7.528 13.331 1.00 88.56 209 VAL A N 1
ATOM 1666 C CA . VAL A 1 209 ? -14.155 8.648 14.287 1.00 88.56 209 VAL A CA 1
ATOM 1667 C C . VAL A 1 209 ? -12.977 8.426 15.259 1.00 88.56 209 VAL A C 1
ATOM 1669 O O . VAL A 1 209 ? -13.009 8.774 16.442 1.00 88.56 209 VAL A O 1
ATOM 1672 N N . MET A 1 210 ? -11.901 7.825 14.750 1.00 92.19 210 MET A N 1
ATOM 1673 C CA . MET A 1 210 ? -10.686 7.480 15.499 1.00 92.19 210 MET A CA 1
ATOM 1674 C C . MET A 1 210 ? -9.411 8.067 14.876 1.00 92.19 210 MET A C 1
ATOM 1676 O O . MET A 1 210 ? -8.315 7.646 15.236 1.00 92.19 210 MET A O 1
ATOM 1680 N N . LEU A 1 211 ? -9.511 9.006 13.927 1.00 90.38 211 LEU A N 1
ATOM 1681 C CA . LEU A 1 211 ? -8.348 9.468 13.154 1.00 90.38 211 LEU A CA 1
ATOM 1682 C C . LEU A 1 211 ? -7.205 10.022 14.018 1.00 90.38 211 LEU A C 1
ATOM 1684 O O . LEU A 1 211 ? -6.036 9.830 13.702 1.00 90.38 211 LEU A O 1
ATOM 1688 N N . ASP A 1 212 ? -7.512 10.665 15.140 1.00 89.75 212 ASP A N 1
ATOM 1689 C CA . ASP A 1 212 ? -6.513 11.169 16.087 1.00 89.75 212 ASP A CA 1
ATOM 1690 C C . ASP A 1 212 ? -5.691 10.061 16.771 1.00 89.75 212 ASP A C 1
ATOM 1692 O O . ASP A 1 212 ? -4.646 10.352 17.346 1.00 89.75 212 ASP A O 1
ATOM 1696 N N . LEU A 1 213 ? -6.106 8.795 16.663 1.00 92.00 213 LEU A N 1
ATOM 1697 C CA . LEU A 1 213 ? -5.335 7.627 17.096 1.00 92.00 213 LEU A CA 1
ATOM 1698 C C . LEU A 1 213 ? -4.390 7.092 16.009 1.00 92.00 213 LEU A C 1
ATOM 1700 O O . LEU A 1 213 ? -3.576 6.204 16.284 1.00 92.00 213 LEU A O 1
ATOM 1704 N N . PHE A 1 214 ? -4.456 7.632 14.788 1.00 93.81 214 PHE A N 1
ATOM 1705 C CA . PHE A 1 214 ? -3.540 7.318 13.692 1.00 93.81 214 PHE A CA 1
ATOM 1706 C C . PHE A 1 214 ? -2.226 8.109 13.836 1.00 93.81 214 PHE A C 1
ATOM 1708 O O . PHE A 1 214 ? -1.894 9.019 13.073 1.00 93.81 214 PHE A O 1
ATOM 1715 N N . VAL A 1 215 ? -1.476 7.794 14.893 1.00 91.62 215 VAL A N 1
ATOM 1716 C CA . VAL A 1 215 ? -0.246 8.489 15.312 1.00 91.62 215 VAL A CA 1
ATOM 1717 C C . VAL A 1 215 ? 0.926 7.505 15.289 1.00 91.62 215 VAL A C 1
ATOM 1719 O O . VAL A 1 215 ? 0.735 6.340 15.651 1.00 91.62 215 VAL A O 1
ATOM 1722 N N . PRO A 1 216 ? 2.144 7.924 14.885 1.00 90.69 216 PRO A N 1
ATOM 1723 C CA . PRO A 1 216 ? 3.324 7.061 14.898 1.00 90.69 216 PRO A CA 1
ATOM 1724 C C . PRO A 1 216 ? 3.763 6.764 16.343 1.00 90.69 216 PRO A C 1
ATOM 1726 O O . PRO A 1 216 ? 4.641 7.422 16.896 1.00 90.69 216 PRO A O 1
ATOM 1729 N N . SER A 1 217 ? 3.122 5.777 16.969 1.00 92.06 217 SER A N 1
ATOM 1730 C CA . SER A 1 217 ? 3.393 5.324 18.334 1.00 92.06 217 SER A CA 1
ATOM 1731 C C . SER A 1 217 ? 3.367 3.803 18.409 1.00 92.06 217 SER A C 1
ATOM 1733 O O . SER A 1 217 ? 2.369 3.188 18.044 1.00 92.06 217 SER A O 1
ATOM 1735 N N . LYS A 1 218 ? 4.423 3.196 18.965 1.00 89.62 218 LYS A N 1
ATOM 1736 C CA . LYS A 1 218 ? 4.572 1.732 19.088 1.00 89.62 218 LYS A CA 1
ATOM 1737 C C . LYS A 1 218 ? 3.535 1.067 19.995 1.00 89.62 218 LYS A C 1
ATOM 1739 O O . LYS A 1 218 ? 3.308 -0.133 19.893 1.00 89.62 218 LYS A O 1
ATOM 1744 N N . SER A 1 219 ? 2.919 1.829 20.895 1.00 89.69 219 SER A N 1
ATOM 1745 C CA . SER A 1 219 ? 1.827 1.356 21.754 1.00 89.69 219 SER A CA 1
ATOM 1746 C C . SER A 1 219 ? 0.439 1.696 21.202 1.00 89.69 219 SER A C 1
ATOM 1748 O O . SER A 1 219 ? -0.564 1.259 21.765 1.00 89.69 219 SER A O 1
ATOM 1750 N N . GLY A 1 220 ? 0.371 2.474 20.117 1.00 92.25 220 GLY A N 1
ATOM 1751 C CA . GLY A 1 220 ? -0.872 2.979 19.547 1.00 92.25 220 GLY A CA 1
ATOM 1752 C C . GLY A 1 220 ? -1.713 1.898 18.871 1.00 92.25 220 GLY A C 1
ATOM 1753 O O . GLY A 1 220 ? -1.207 0.881 18.389 1.00 92.25 220 GLY A O 1
ATOM 1754 N N . PHE A 1 221 ? -3.022 2.139 18.793 1.00 95.19 221 PHE A N 1
ATOM 1755 C CA . PHE A 1 221 ? -3.942 1.193 18.164 1.00 95.19 221 PHE A CA 1
ATOM 1756 C C . PHE A 1 221 ? -3.682 1.045 16.657 1.00 95.19 221 PHE A C 1
ATOM 1758 O O . PHE A 1 221 ? -3.655 -0.076 16.153 1.00 95.19 221 PHE A O 1
ATOM 1765 N N . ALA A 1 222 ? -3.381 2.146 15.956 1.00 95.69 222 ALA A N 1
ATOM 1766 C CA . ALA A 1 222 ? -3.007 2.122 14.539 1.00 95.69 222 ALA A CA 1
ATOM 1767 C C . ALA A 1 222 ? -1.747 1.283 14.276 1.00 95.69 222 ALA A C 1
ATOM 1769 O O . ALA A 1 222 ? -1.710 0.492 13.334 1.00 95.69 222 ALA A O 1
ATOM 1770 N N . TYR A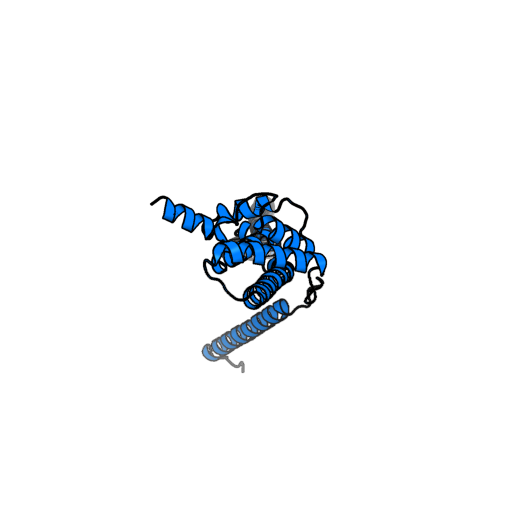 1 223 ? -0.741 1.396 15.150 1.00 96.00 223 TYR A N 1
ATOM 1771 C CA . TYR A 1 223 ? 0.471 0.582 15.072 1.00 96.00 223 TYR A CA 1
ATOM 1772 C C . TYR A 1 223 ? 0.158 -0.906 15.202 1.00 96.00 223 TYR A C 1
ATOM 1774 O O . TYR A 1 223 ? 0.622 -1.701 14.386 1.00 96.00 223 TYR A O 1
ATOM 1782 N N . LYS A 1 224 ? -0.664 -1.288 16.188 1.00 95.94 224 LYS A N 1
ATOM 1783 C CA . LYS A 1 224 ? -1.079 -2.684 16.372 1.00 95.94 224 LYS A CA 1
ATOM 1784 C C . LYS A 1 224 ? -1.860 -3.197 15.159 1.00 95.94 224 LYS A C 1
ATOM 1786 O O . LYS A 1 224 ? -1.535 -4.272 14.675 1.00 95.94 224 LYS A O 1
ATOM 1791 N N . CYS A 1 225 ? -2.805 -2.422 14.619 1.00 96.81 225 CYS A N 1
ATOM 1792 C CA . CYS A 1 225 ? -3.548 -2.803 13.412 1.00 96.81 225 CYS A CA 1
ATOM 1793 C C . CYS A 1 225 ? -2.606 -3.080 12.232 1.00 96.81 225 CYS A C 1
ATOM 1795 O O . CYS A 1 225 ? -2.676 -4.151 11.637 1.00 96.81 225 CYS A O 1
ATOM 1797 N N . LEU A 1 226 ? -1.684 -2.160 11.930 1.00 96.94 226 LEU A N 1
ATOM 1798 C CA . LEU A 1 226 ? -0.734 -2.343 10.827 1.00 96.94 226 LEU A CA 1
ATOM 1799 C C . LEU A 1 226 ? 0.249 -3.487 11.075 1.00 96.94 226 LEU A C 1
ATOM 1801 O O . LEU A 1 226 ? 0.558 -4.221 10.143 1.00 96.94 226 LEU A O 1
ATOM 1805 N N . THR A 1 227 ? 0.698 -3.675 12.319 1.00 96.31 227 THR A N 1
ATOM 1806 C CA . THR A 1 227 ? 1.551 -4.814 12.694 1.00 96.31 227 THR A CA 1
ATOM 1807 C C . THR A 1 227 ? 0.870 -6.131 12.340 1.00 96.31 227 THR A C 1
ATOM 1809 O O . THR A 1 227 ? 1.462 -6.959 11.654 1.00 96.31 227 THR A O 1
ATOM 1812 N N . GLU A 1 228 ? -0.381 -6.316 12.769 1.00 96.44 228 GLU A N 1
ATOM 1813 C CA . GLU A 1 228 ? -1.109 -7.563 12.525 1.00 96.44 228 GLU A CA 1
ATOM 1814 C C . GLU A 1 228 ? -1.431 -7.740 11.037 1.00 96.44 228 GLU A C 1
ATOM 1816 O O . GLU A 1 228 ? -1.262 -8.835 10.506 1.00 96.44 228 GLU A O 1
ATOM 1821 N N . VAL A 1 229 ? -1.830 -6.672 10.336 1.00 95.88 229 VAL A N 1
ATOM 1822 C CA . VAL A 1 229 ? -2.100 -6.707 8.888 1.00 95.88 229 VAL A CA 1
ATOM 1823 C C . VAL A 1 229 ? -0.852 -7.115 8.100 1.00 95.88 229 VAL A C 1
ATOM 1825 O O . VAL A 1 229 ? -0.920 -8.025 7.272 1.00 95.88 229 VAL A O 1
ATOM 1828 N N . PHE A 1 230 ? 0.301 -6.502 8.382 1.00 95.25 230 PHE A N 1
ATOM 1829 C CA . PHE A 1 230 ? 1.555 -6.847 7.713 1.00 95.25 230 PHE A CA 1
ATOM 1830 C C . PHE A 1 230 ? 2.028 -8.253 8.079 1.00 95.25 230 PHE A C 1
ATOM 1832 O O . PHE A 1 230 ? 2.468 -8.983 7.194 1.00 95.25 230 PHE A O 1
ATOM 1839 N N . ALA A 1 231 ? 1.884 -8.676 9.337 1.00 94.25 231 ALA A N 1
ATOM 1840 C CA . ALA A 1 231 ? 2.203 -10.041 9.748 1.00 94.25 231 ALA A CA 1
ATOM 1841 C C . ALA A 1 231 ? 1.327 -11.076 9.024 1.00 94.25 231 ALA A C 1
ATOM 1843 O O . ALA A 1 231 ? 1.844 -12.062 8.496 1.00 94.25 231 ALA A O 1
ATOM 1844 N N . LEU A 1 232 ? 0.016 -10.828 8.920 1.00 93.25 232 LEU A N 1
ATOM 1845 C CA . LEU A 1 232 ? -0.919 -11.709 8.217 1.00 93.25 232 LEU A CA 1
ATOM 1846 C C . LEU A 1 232 ? -0.561 -11.836 6.727 1.00 93.25 232 LEU A C 1
ATOM 1848 O O . LEU A 1 232 ? -0.535 -12.943 6.181 1.00 93.25 232 LEU A O 1
ATOM 1852 N N . ALA A 1 233 ? -0.209 -10.719 6.089 1.00 90.12 233 ALA A N 1
ATOM 1853 C CA . ALA A 1 233 ? 0.221 -10.688 4.694 1.00 90.12 233 ALA A CA 1
ATOM 1854 C C . ALA A 1 233 ? 1.660 -11.206 4.469 1.00 90.12 233 ALA A C 1
ATOM 1856 O O . ALA A 1 233 ? 2.042 -11.446 3.328 1.00 90.12 233 ALA A O 1
ATOM 1857 N N . LYS A 1 234 ? 2.450 -11.443 5.530 1.00 91.44 234 LYS A N 1
ATOM 1858 C CA . LYS A 1 234 ? 3.893 -11.774 5.485 1.00 91.44 234 LYS A CA 1
ATOM 1859 C C . LYS A 1 234 ? 4.781 -10.657 4.910 1.00 91.44 234 LYS A C 1
ATOM 1861 O O . LYS A 1 234 ? 5.704 -10.915 4.142 1.00 91.44 234 LYS A O 1
ATOM 1866 N N . TYR A 1 235 ? 4.491 -9.424 5.311 1.00 88.50 235 TYR A N 1
ATOM 1867 C CA . TYR A 1 235 ? 5.214 -8.189 4.993 1.00 88.50 235 TYR A CA 1
ATOM 1868 C C . TYR A 1 235 ? 5.829 -7.544 6.264 1.00 88.50 235 TYR A C 1
ATOM 1870 O O . TYR A 1 235 ? 5.962 -6.323 6.346 1.00 88.50 235 TYR A O 1
ATOM 1878 N N . ASP A 1 236 ? 6.205 -8.330 7.275 1.00 80.69 236 ASP A N 1
ATOM 1879 C CA . ASP A 1 236 ? 6.586 -7.901 8.636 1.00 80.69 236 ASP A CA 1
ATOM 1880 C C . ASP A 1 236 ? 8.053 -7.446 8.822 1.00 80.69 236 ASP A C 1
ATOM 1882 O O . ASP A 1 236 ? 8.555 -7.372 9.940 1.00 80.69 236 ASP A O 1
ATOM 1886 N N . ASP A 1 237 ? 8.750 -7.081 7.745 1.00 76.56 237 ASP A N 1
ATOM 1887 C CA . ASP A 1 237 ? 10.190 -6.754 7.754 1.00 76.56 237 ASP A CA 1
ATOM 1888 C C . ASP A 1 237 ? 10.595 -5.399 8.390 1.00 76.56 237 ASP A C 1
ATOM 1890 O O . ASP A 1 237 ? 11.771 -5.027 8.343 1.00 76.56 237 ASP A O 1
ATOM 1894 N N . GLY A 1 238 ? 9.668 -4.639 8.984 1.00 82.88 238 GLY A N 1
ATOM 1895 C CA . GLY A 1 238 ? 9.947 -3.266 9.412 1.00 82.88 238 GLY A CA 1
ATOM 1896 C C . GLY A 1 238 ? 8.976 -2.694 10.439 1.00 82.88 238 GLY A C 1
ATOM 1897 O O . GLY A 1 238 ? 7.941 -3.277 10.739 1.00 82.88 238 GLY A O 1
ATOM 1898 N N . ASP A 1 239 ? 9.330 -1.525 10.981 1.00 89.94 239 ASP A N 1
ATOM 1899 C CA . ASP A 1 239 ? 8.563 -0.797 12.001 1.00 89.94 239 ASP A CA 1
ATOM 1900 C C . ASP A 1 239 ? 7.326 -0.115 11.373 1.00 89.94 239 ASP A C 1
ATOM 1902 O O . ASP A 1 239 ? 7.490 0.834 10.598 1.00 89.94 239 ASP A O 1
ATOM 1906 N N . PRO A 1 240 ? 6.083 -0.519 11.710 1.00 93.38 240 PRO A N 1
ATOM 1907 C CA . PRO A 1 240 ? 4.873 0.097 11.159 1.00 93.38 240 PRO A CA 1
ATOM 1908 C C . PRO A 1 240 ? 4.744 1.603 11.420 1.00 93.38 240 PRO A C 1
ATOM 1910 O O . PRO A 1 240 ? 4.067 2.299 10.664 1.00 93.38 240 PRO A O 1
ATOM 1913 N N . SER A 1 241 ? 5.431 2.145 12.434 1.00 93.00 241 SER A N 1
ATOM 1914 C CA . SER A 1 241 ? 5.457 3.590 12.706 1.00 93.00 241 SER A CA 1
ATOM 1915 C C . SER A 1 241 ? 6.048 4.383 11.541 1.00 93.00 241 SER A C 1
ATOM 1917 O O . SER A 1 241 ? 5.659 5.532 11.327 1.00 93.00 241 SER A O 1
ATOM 1919 N N . TYR A 1 242 ? 6.967 3.778 10.775 1.00 93.19 242 TYR A N 1
ATOM 1920 C CA . TYR A 1 242 ? 7.504 4.375 9.555 1.00 93.19 242 TYR A CA 1
ATOM 1921 C C . TYR A 1 242 ? 6.387 4.646 8.543 1.00 93.19 242 TYR A C 1
ATOM 1923 O O . TYR A 1 242 ? 6.291 5.755 8.022 1.00 93.19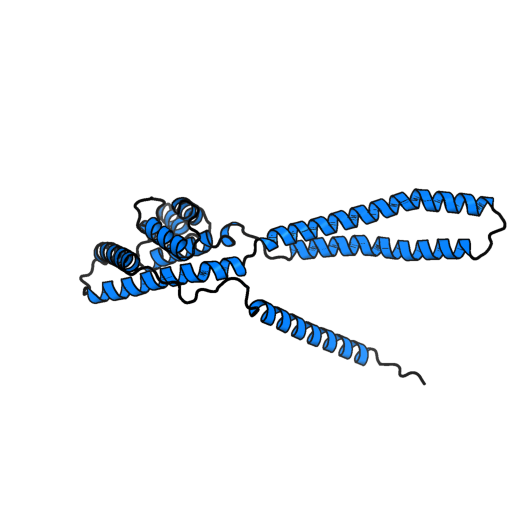 242 TYR A O 1
ATOM 1931 N N . TRP A 1 243 ? 5.501 3.673 8.324 1.00 93.94 243 TRP A N 1
ATOM 1932 C CA . TRP A 1 243 ? 4.398 3.796 7.372 1.00 93.94 243 TRP A CA 1
ATOM 1933 C C . TRP A 1 243 ? 3.339 4.784 7.840 1.00 93.94 243 TRP A C 1
ATOM 1935 O O . TRP A 1 243 ? 2.899 5.607 7.047 1.00 93.94 243 TRP A O 1
ATOM 1945 N N . ILE A 1 244 ? 3.010 4.794 9.134 1.00 94.94 244 ILE A N 1
ATOM 1946 C CA . ILE A 1 244 ? 2.113 5.811 9.707 1.00 94.94 244 ILE A CA 1
ATOM 1947 C C . ILE A 1 244 ? 2.683 7.214 9.474 1.00 94.94 244 ILE A C 1
ATOM 1949 O O . ILE A 1 244 ? 1.969 8.112 9.034 1.00 94.94 244 ILE A O 1
ATOM 1953 N N . LYS A 1 245 ? 3.983 7.407 9.733 1.00 94.19 245 LYS A N 1
ATOM 1954 C CA . LYS A 1 245 ? 4.657 8.686 9.487 1.00 94.19 245 LYS A CA 1
ATOM 1955 C C . LYS A 1 245 ? 4.607 9.065 8.006 1.00 94.19 245 LYS A C 1
ATOM 1957 O O . LYS A 1 245 ? 4.260 10.199 7.699 1.00 94.19 245 LYS A O 1
ATOM 1962 N N . LYS A 1 246 ? 4.905 8.125 7.105 1.00 92.44 246 LYS A N 1
ATOM 1963 C CA . LYS A 1 246 ? 4.872 8.367 5.658 1.00 92.44 246 LYS A CA 1
ATOM 1964 C C . LYS A 1 246 ? 3.494 8.750 5.155 1.00 92.44 246 LYS A C 1
ATOM 1966 O O . LYS A 1 246 ? 3.392 9.704 4.397 1.00 92.44 246 LYS A O 1
ATOM 1971 N N . VAL A 1 247 ? 2.453 8.062 5.615 1.00 92.88 247 VAL A N 1
ATOM 1972 C CA . VAL A 1 247 ? 1.071 8.417 5.290 1.00 92.88 247 VAL A CA 1
ATOM 1973 C C . VAL A 1 247 ? 0.786 9.847 5.727 1.00 92.88 247 VAL A C 1
ATOM 1975 O O . VAL A 1 247 ? 0.419 10.658 4.893 1.00 92.88 247 VAL A O 1
ATOM 1978 N N . ARG A 1 248 ? 1.065 10.208 6.984 1.00 92.06 248 ARG A N 1
ATOM 1979 C CA . ARG A 1 248 ? 0.816 11.567 7.501 1.00 92.06 248 ARG A CA 1
ATOM 1980 C C . ARG A 1 248 ? 1.600 12.682 6.801 1.00 92.06 248 ARG A C 1
ATOM 1982 O O . ARG A 1 248 ? 1.231 13.842 6.931 1.00 92.06 248 ARG A O 1
ATOM 1989 N N . GLU A 1 249 ? 2.706 12.359 6.139 1.00 89.81 249 GLU A N 1
ATOM 1990 C CA . GLU A 1 249 ? 3.501 13.306 5.345 1.00 89.81 249 GLU A CA 1
ATOM 1991 C C . GLU A 1 249 ? 2.991 13.431 3.898 1.00 89.81 249 GLU A C 1
ATOM 1993 O O . GLU A 1 249 ? 3.432 14.321 3.174 1.00 89.81 249 GLU A O 1
ATOM 1998 N N . HIS A 1 250 ? 2.088 12.547 3.469 1.00 89.06 250 HIS A N 1
ATOM 1999 C CA . HIS A 1 250 ? 1.598 12.479 2.099 1.00 89.06 250 HIS A CA 1
ATOM 2000 C C . HIS A 1 250 ? 0.460 13.472 1.838 1.00 89.06 250 HIS A C 1
ATOM 2002 O O . HIS A 1 250 ? -0.404 13.690 2.685 1.00 89.06 250 HIS A O 1
ATOM 2008 N N . GLU A 1 251 ? 0.408 14.023 0.624 1.00 83.50 251 GLU A N 1
ATOM 2009 C CA . GLU A 1 251 ? -0.590 15.029 0.228 1.00 83.50 251 GLU A CA 1
ATOM 2010 C C . GLU A 1 251 ? -2.038 14.516 0.282 1.00 83.50 251 GLU A C 1
ATOM 2012 O O . GLU A 1 251 ? -2.965 15.282 0.532 1.00 83.50 251 GLU A O 1
ATOM 2017 N N . THR A 1 252 ? -2.240 13.210 0.094 1.00 82.75 252 THR A N 1
ATOM 2018 C CA . THR A 1 252 ? -3.569 12.581 0.141 1.00 82.75 252 THR A CA 1
ATOM 2019 C C . THR A 1 252 ? -3.980 12.114 1.539 1.00 82.75 252 THR A C 1
ATOM 2021 O O . THR A 1 252 ? -5.029 11.483 1.669 1.00 82.75 252 THR A O 1
ATOM 2024 N N . SER A 1 253 ? -3.167 12.348 2.576 1.00 88.75 253 SER A N 1
ATOM 2025 C CA . SER A 1 253 ? -3.506 11.919 3.935 1.00 88.75 253 SER A CA 1
ATOM 2026 C C . SER A 1 253 ? -4.631 12.755 4.523 1.00 88.75 253 SER A C 1
ATOM 2028 O O . SER A 1 253 ? -4.600 13.989 4.534 1.00 88.75 253 SER A O 1
ATOM 2030 N N . LEU A 1 254 ? -5.619 12.061 5.087 1.00 88.25 254 LEU A N 1
ATOM 2031 C CA . LEU A 1 254 ? -6.726 12.709 5.789 1.00 88.25 254 LEU A CA 1
ATOM 2032 C C . LEU A 1 254 ? -6.248 13.375 7.073 1.00 88.25 254 LEU A C 1
ATOM 2034 O O . LEU A 1 254 ? -6.746 14.439 7.439 1.00 88.25 254 LEU A O 1
ATOM 2038 N N . THR A 1 255 ? -5.265 12.775 7.743 1.00 87.06 255 THR A N 1
ATOM 2039 C CA . THR A 1 255 ? -4.664 13.362 8.937 1.00 87.06 255 THR A CA 1
ATOM 2040 C C . THR A 1 255 ? -3.923 14.648 8.603 1.00 87.06 255 THR A C 1
ATOM 2042 O O . THR A 1 255 ? -4.119 15.647 9.292 1.00 87.06 255 THR A O 1
ATOM 2045 N N . ALA A 1 256 ? -3.119 14.648 7.533 1.00 84.56 256 ALA A N 1
ATOM 2046 C CA . ALA A 1 256 ? -2.411 15.836 7.065 1.00 84.56 256 ALA A CA 1
ATOM 2047 C C . ALA A 1 256 ? -3.392 16.967 6.731 1.00 84.56 256 ALA A C 1
ATOM 2049 O O . ALA A 1 256 ? -3.227 18.095 7.199 1.00 84.56 256 ALA A O 1
ATOM 2050 N N . TRP A 1 257 ? -4.454 16.638 5.991 1.00 88.94 257 TRP A N 1
ATOM 2051 C CA . TRP A 1 257 ? -5.492 17.590 5.615 1.00 88.94 257 TRP A CA 1
ATOM 2052 C C . TRP A 1 257 ? -6.228 18.167 6.835 1.00 88.94 257 TRP A C 1
ATOM 2054 O O . TRP A 1 257 ? -6.376 19.385 6.935 1.00 88.94 257 TRP A O 1
ATOM 2064 N N . ILE A 1 258 ? -6.639 17.335 7.802 1.00 85.44 258 ILE A N 1
ATOM 2065 C CA . ILE A 1 258 ? -7.308 17.806 9.031 1.00 85.44 258 ILE A CA 1
ATOM 2066 C C . ILE A 1 258 ? -6.371 18.664 9.886 1.00 85.44 258 ILE A C 1
ATOM 2068 O O . ILE A 1 258 ? -6.793 19.702 10.399 1.00 85.44 258 ILE A O 1
ATOM 2072 N N . ASP A 1 259 ? -5.110 18.257 10.044 1.00 83.12 259 ASP A N 1
ATOM 2073 C CA . ASP A 1 259 ? -4.113 19.031 10.788 1.00 83.12 259 ASP A CA 1
ATOM 2074 C C . ASP A 1 259 ? -3.883 20.405 10.139 1.00 83.12 259 ASP A C 1
ATOM 2076 O O . ASP A 1 259 ? -3.710 21.395 10.851 1.00 83.12 259 ASP A O 1
ATOM 2080 N N . GLU A 1 260 ? -3.924 20.495 8.806 1.00 84.88 260 GLU A N 1
ATOM 2081 C CA . GLU A 1 260 ? -3.886 21.770 8.090 1.00 84.88 260 GLU A CA 1
ATOM 2082 C C . GLU A 1 260 ? -5.139 22.615 8.359 1.00 84.88 260 GLU A C 1
ATOM 2084 O O . GLU A 1 260 ? -5.007 23.794 8.690 1.00 84.88 260 GLU A O 1
ATOM 2089 N N . GLN A 1 261 ? -6.340 22.027 8.280 1.00 81.50 261 GLN A N 1
ATOM 2090 C CA . GLN A 1 261 ? -7.587 22.754 8.554 1.00 81.50 261 GLN A CA 1
ATOM 2091 C C . GLN A 1 261 ? -7.639 23.309 9.984 1.00 81.50 261 GLN A C 1
ATOM 2093 O O . GLN A 1 261 ? -8.165 24.394 10.188 1.00 81.50 261 GLN A O 1
ATOM 2098 N N . ARG A 1 262 ? -7.064 22.611 10.973 1.00 81.06 262 ARG A N 1
ATOM 2099 C CA . ARG A 1 262 ? -7.009 23.064 12.379 1.00 81.06 262 ARG A CA 1
ATOM 2100 C C . ARG A 1 262 ? -6.059 24.238 12.629 1.00 81.06 262 ARG A C 1
ATOM 2102 O O . ARG A 1 262 ? -6.163 24.874 13.673 1.00 81.06 262 ARG A O 1
ATOM 2109 N N . ARG A 1 263 ? -5.087 24.471 11.741 1.00 86.38 263 ARG A N 1
ATOM 2110 C CA . ARG A 1 263 ? -4.124 25.582 11.866 1.00 86.38 263 ARG A CA 1
ATOM 2111 C C . ARG A 1 263 ? -4.629 26.883 11.246 1.00 86.38 263 ARG A C 1
ATOM 2113 O O . ARG A 1 263 ? -4.020 27.920 11.502 1.00 86.38 263 ARG A O 1
ATOM 2120 N N . ARG A 1 264 ? -5.656 26.808 10.398 1.00 78.06 264 ARG A N 1
ATOM 2121 C CA . ARG A 1 264 ? -6.313 27.962 9.776 1.00 78.06 264 ARG A CA 1
ATOM 2122 C C . ARG A 1 264 ? -7.345 28.555 10.728 1.00 78.06 264 ARG A C 1
ATOM 2124 O O . ARG A 1 264 ? -7.455 29.798 10.723 1.00 78.06 264 ARG A O 1
#